Protein AF-A0A3D0MGJ2-F1 (afdb_monomer_lite)

Secondary structure (DSSP, 8-state):
---HHHHHHHHHHHHHHHHHHHHHHHHHTS-PPPPPPPHHHHHHHT-SEEEEEEE---EEEE-TTSPEEEEEEEEEEEEEEEEE-S-SSS--EEEEEEEEEEEEEE-SSSSHHHHHHHHHHTEEEEEEEEEEEEE--GGGEEEEEEE-TTS-EEEEEEESSPPEEEEEEEEEEEEEEPPTT-------

pLDDT: mean 79.33, std 12.38, range [39.19, 93.75]

Sequence (188 aa):
MTTKAQLETQLTEVQAQLAETQDQLAAAQAPSQPAELTKIEKRKQCASNTTVVLVRRCFPVTKKDGTPVEGGFKLPATQSMDVNYGDTDNPDYQKVTVQETWFEVWNNGTPLGDQLNTLIQSTEYAVLRLYWEFSSKPENVYVTDEVNDKGVSYKKTNFRYAPKKRIFAFDTLAQVDLESGNQEEIPF

Foldseek 3Di:
DQDPVNVVVVVVVVVVVVVVVVVVVVVVPDPDDDPPDDPVRVCQVVFPDKFKWKWQDKDFDADPVRHGDPLKIKTWTFTWDFDFPDDPVDTDTDTDRDDTDMEMEGPPVHSASVVVNVQNVFFNMFTKIFRWDFDDDPVQKDWDWDADPVRDTDIDIDGNDRTHIYTPDMDTPDTHGPDPPDPPPPDD

Structure (mmCIF, N/CA/C/O backbone):
data_AF-A0A3D0MGJ2-F1
#
_entry.id   AF-A0A3D0MGJ2-F1
#
loop_
_atom_site.group_PDB
_atom_site.id
_atom_site.type_symbol
_atom_site.label_atom_id
_atom_site.label_alt_id
_atom_site.label_comp_id
_atom_site.label_asym_id
_atom_site.label_entity_id
_atom_site.label_seq_id
_atom_site.pdbx_PDB_ins_code
_atom_site.Cartn_x
_atom_site.Cartn_y
_atom_site.Cartn_z
_atom_site.occupancy
_atom_site.B_iso_or_equiv
_atom_site.auth_seq_id
_atom_site.auth_comp_id
_atom_site.auth_asym_id
_atom_site.auth_atom_id
_atom_site.pdbx_PDB_model_num
ATOM 1 N N . MET A 1 1 ? -60.567 34.238 32.757 1.00 57.44 1 MET A N 1
ATOM 2 C CA . MET A 1 1 ? -60.733 34.718 31.370 1.00 57.44 1 MET A CA 1
ATOM 3 C C . MET A 1 1 ? -59.413 35.325 30.947 1.00 57.44 1 MET A C 1
ATOM 5 O O . MET A 1 1 ? -58.943 36.216 31.643 1.00 57.44 1 MET A O 1
ATOM 9 N N . THR A 1 2 ? -58.793 34.808 29.892 1.00 63.66 2 THR A N 1
ATOM 10 C CA . THR A 1 2 ? -57.571 35.388 29.318 1.00 63.66 2 THR A CA 1
ATOM 11 C C . THR A 1 2 ? -57.937 36.713 28.657 1.00 63.66 2 THR A C 1
ATOM 13 O O . THR A 1 2 ? -58.925 36.778 27.923 1.00 63.66 2 THR A O 1
ATOM 16 N N . THR A 1 3 ? -57.215 37.786 28.960 1.00 80.88 3 THR A N 1
ATOM 17 C CA . THR A 1 3 ? -57.528 39.107 28.403 1.00 80.88 3 THR A CA 1
ATOM 18 C C . THR A 1 3 ? -56.968 39.238 26.989 1.00 80.88 3 THR A C 1
ATOM 20 O O . THR A 1 3 ? -55.986 38.591 26.629 1.00 80.88 3 THR A O 1
ATOM 23 N N . LYS A 1 4 ? -57.577 40.100 26.169 1.00 80.56 4 LYS A N 1
ATOM 24 C CA . LYS A 1 4 ? -57.100 40.393 24.807 1.00 80.56 4 LYS A CA 1
ATOM 25 C C . LYS A 1 4 ? -55.614 40.793 24.786 1.00 80.56 4 LYS A C 1
ATOM 27 O O . LYS A 1 4 ? -54.874 40.311 23.942 1.00 80.56 4 LYS A O 1
ATOM 32 N N . ALA A 1 5 ? -55.175 41.577 25.772 1.00 78.25 5 ALA A N 1
ATOM 33 C CA . ALA A 1 5 ? -53.775 41.972 25.921 1.00 78.25 5 ALA A CA 1
ATOM 34 C C . ALA A 1 5 ? -52.840 40.773 26.178 1.00 78.25 5 ALA A C 1
ATOM 36 O O . ALA A 1 5 ? -51.759 40.710 25.610 1.00 78.25 5 ALA A O 1
ATOM 37 N N . GLN A 1 6 ? -53.268 39.787 26.978 1.00 79.50 6 GLN A N 1
ATOM 38 C CA . GLN A 1 6 ? -52.483 38.568 27.221 1.00 79.50 6 GLN A CA 1
ATOM 39 C C . GLN A 1 6 ? -52.335 37.711 25.955 1.00 79.50 6 GLN A C 1
ATOM 41 O O . GLN A 1 6 ? -51.280 37.123 25.739 1.00 79.50 6 GLN A O 1
ATOM 46 N N . LEU A 1 7 ? -53.365 37.668 25.104 1.00 77.81 7 LEU A N 1
ATOM 47 C CA . LEU A 1 7 ? -53.312 36.970 23.815 1.00 77.81 7 LEU A CA 1
ATOM 48 C C . LEU A 1 7 ? -52.388 37.677 22.812 1.00 77.81 7 LEU A C 1
ATOM 50 O O . LEU A 1 7 ? -51.650 37.011 22.095 1.00 77.81 7 LEU A O 1
ATOM 54 N N . GLU A 1 8 ? -52.389 39.012 22.780 1.00 85.12 8 GLU A N 1
ATOM 55 C CA . GLU A 1 8 ? -51.505 39.805 21.912 1.00 85.12 8 GLU A CA 1
ATOM 56 C C . GLU A 1 8 ? -50.025 39.660 22.310 1.00 85.12 8 GLU A C 1
ATOM 58 O O . GLU A 1 8 ? -49.158 39.522 21.442 1.00 85.12 8 GLU A O 1
ATOM 63 N N . THR A 1 9 ? -49.729 39.602 23.613 1.00 84.62 9 THR A N 1
ATOM 64 C CA . THR A 1 9 ? -48.374 39.316 24.108 1.00 84.62 9 THR A CA 1
ATOM 65 C C . THR A 1 9 ? -47.919 37.908 23.722 1.00 84.62 9 THR A C 1
ATOM 67 O O . THR A 1 9 ? -46.843 37.759 23.149 1.00 84.62 9 THR A O 1
ATOM 70 N N . GLN A 1 10 ? -48.758 36.888 23.935 1.00 82.81 10 GLN A N 1
ATOM 71 C CA . GLN A 1 10 ? -48.432 35.506 23.558 1.00 82.81 10 GLN A CA 1
ATOM 72 C C . GLN A 1 10 ? -48.223 35.345 22.047 1.00 82.81 10 GLN A C 1
ATOM 74 O O . GLN A 1 10 ? -47.319 34.630 21.623 1.00 82.81 10 GLN A O 1
ATOM 79 N N . LEU A 1 11 ? -49.018 36.033 21.221 1.00 83.94 11 LEU A N 1
ATOM 80 C CA . LEU A 1 11 ? -48.855 36.002 19.766 1.00 83.94 11 LEU A CA 1
ATOM 81 C C . LEU A 1 11 ? -47.498 36.580 19.339 1.00 83.94 11 LEU A C 1
ATOM 83 O O . LEU A 1 11 ? -46.841 36.030 18.458 1.00 83.94 11 LEU A O 1
ATOM 87 N N . THR A 1 12 ? -47.074 37.665 19.988 1.00 86.56 12 THR A N 1
ATOM 88 C CA . THR A 1 12 ? -45.793 38.326 19.707 1.00 86.56 12 THR A CA 1
ATOM 89 C C . THR A 1 12 ? -44.612 37.435 20.106 1.00 86.56 12 THR A C 1
ATOM 91 O O . THR A 1 12 ? -43.652 37.307 19.348 1.00 86.56 12 THR A O 1
ATOM 94 N N . GLU A 1 13 ? -44.697 36.758 21.255 1.00 85.06 13 GLU A N 1
ATOM 95 C CA . GLU A 1 13 ? -43.670 35.812 21.714 1.00 85.06 13 GLU A CA 1
ATOM 96 C C . GLU A 1 13 ? -43.548 34.593 20.789 1.00 85.06 13 GLU A C 1
ATOM 98 O O . GLU A 1 13 ? -42.439 34.191 20.436 1.00 85.06 13 GLU A O 1
ATOM 103 N N . VAL A 1 14 ? -44.675 34.043 20.326 1.00 84.94 14 VAL A N 1
ATOM 104 C CA . VAL A 1 14 ? -44.683 32.913 19.381 1.00 84.94 14 VAL A CA 1
ATOM 105 C C . VAL A 1 14 ? -44.104 33.317 18.023 1.00 84.94 14 VAL A C 1
ATOM 107 O O . VAL A 1 14 ? -43.368 32.542 17.415 1.00 84.94 14 VAL A O 1
ATOM 110 N N . GLN A 1 15 ? -44.385 34.532 17.546 1.00 86.00 15 GLN A N 1
ATOM 111 C CA . GLN A 1 15 ? -43.802 35.042 16.301 1.00 86.00 15 GLN A CA 1
ATOM 112 C C . GLN A 1 15 ? -42.286 35.244 16.410 1.00 86.00 15 GLN A C 1
ATOM 114 O O . GLN A 1 15 ? -41.566 34.902 15.472 1.00 86.00 15 GLN A O 1
ATOM 119 N N . ALA A 1 16 ? -41.798 35.734 17.553 1.00 83.69 16 ALA A N 1
ATOM 120 C CA . ALA A 1 16 ? -40.365 35.870 17.805 1.00 83.69 16 ALA A CA 1
ATOM 121 C C . ALA A 1 16 ? -39.659 34.502 17.833 1.00 83.69 16 ALA A C 1
ATOM 123 O O . ALA A 1 16 ? -38.637 34.328 17.174 1.00 83.69 16 ALA A O 1
ATOM 124 N N . GLN A 1 17 ? -40.247 33.508 18.508 1.00 81.44 17 GLN A N 1
ATOM 125 C CA . GLN A 1 17 ? -39.713 32.140 18.542 1.00 81.44 17 GLN A CA 1
ATOM 126 C C . GLN A 1 17 ? -39.720 31.474 17.160 1.00 81.44 17 GLN A C 1
ATOM 128 O O . GLN A 1 17 ? -38.790 30.741 16.817 1.00 81.44 17 GLN A O 1
ATOM 133 N N . LEU A 1 18 ? -40.745 31.734 16.342 1.00 81.19 18 LEU A N 1
ATOM 134 C CA . LEU A 1 18 ? -40.823 31.192 14.987 1.00 81.19 18 LEU A CA 1
ATOM 135 C C . LEU A 1 18 ? -39.743 31.789 14.074 1.00 81.19 18 LEU A C 1
ATOM 137 O O . LEU A 1 18 ? -39.126 31.045 13.314 1.00 81.19 18 LEU A O 1
ATOM 141 N N . ALA A 1 19 ? -39.495 33.098 14.177 1.00 80.00 19 ALA A N 1
ATOM 142 C CA . ALA A 1 19 ? -38.433 33.772 13.433 1.00 80.00 19 ALA A CA 1
ATOM 143 C C . ALA A 1 19 ? -37.046 33.241 13.834 1.00 80.00 19 ALA A C 1
ATOM 145 O O . ALA A 1 19 ? -36.256 32.871 12.970 1.00 80.00 19 ALA A O 1
ATOM 146 N N . GLU A 1 20 ? -36.793 33.088 15.136 1.00 77.12 20 GLU A N 1
ATOM 147 C CA . GLU A 1 20 ? -35.533 32.534 15.644 1.00 77.12 20 GLU A CA 1
ATOM 148 C C . GLU A 1 20 ? -35.316 31.080 15.183 1.00 77.12 20 GLU A C 1
ATOM 150 O O . GLU A 1 20 ? -34.219 30.705 14.766 1.00 77.12 20 GLU A O 1
ATOM 155 N N . THR A 1 21 ? -36.377 30.267 15.170 1.00 77.38 21 THR A N 1
ATOM 156 C CA . THR A 1 21 ? -36.319 28.879 14.679 1.00 77.38 21 THR A CA 1
ATOM 157 C C . THR A 1 21 ? -36.056 28.822 13.169 1.00 77.38 21 THR A C 1
ATOM 159 O O . THR A 1 21 ? -35.320 27.950 12.705 1.00 77.38 21 THR A O 1
ATOM 162 N N . GLN A 1 22 ? -36.633 29.741 12.388 1.00 75.56 22 GLN A N 1
ATOM 163 C CA . GLN A 1 22 ? -36.406 29.827 10.941 1.00 75.56 22 GLN A CA 1
ATOM 164 C C . GLN A 1 22 ? -34.973 30.251 10.606 1.00 75.56 22 GLN A C 1
ATOM 166 O O . GLN A 1 22 ? -34.366 29.643 9.723 1.00 75.56 22 GLN A O 1
ATOM 171 N N . ASP A 1 23 ? -34.405 31.210 11.340 1.00 69.88 23 ASP A N 1
ATOM 172 C CA . ASP A 1 23 ? -33.009 31.628 11.170 1.00 69.88 23 ASP A CA 1
ATOM 173 C C . ASP A 1 23 ? -32.030 30.501 11.542 1.00 69.88 23 ASP A C 1
ATOM 175 O O . ASP A 1 23 ? -31.044 30.268 10.835 1.00 69.88 23 ASP A O 1
ATOM 179 N N . GLN A 1 24 ? -32.330 29.728 12.591 1.00 70.94 24 GLN A N 1
ATOM 180 C CA . GLN A 1 24 ? -31.544 28.545 12.963 1.00 70.94 24 GLN A CA 1
ATOM 181 C C . GLN A 1 24 ? -31.636 27.426 11.912 1.00 70.94 24 GLN A C 1
ATOM 183 O O . GLN A 1 24 ? -30.620 26.802 11.594 1.00 70.94 24 GLN A O 1
ATOM 188 N N . LEU A 1 25 ? -32.816 27.191 11.322 1.00 66.19 25 LEU A N 1
ATOM 189 C CA . LEU A 1 25 ? -32.981 26.220 10.232 1.00 66.19 25 LEU A CA 1
ATOM 190 C C . LEU A 1 25 ? -32.239 26.656 8.963 1.00 66.19 25 LEU A C 1
ATOM 192 O O . LEU A 1 25 ? -31.602 25.827 8.315 1.00 66.19 25 LEU A O 1
ATOM 196 N N . ALA A 1 26 ? -32.292 27.945 8.620 1.00 65.19 26 ALA A N 1
ATOM 197 C CA . ALA A 1 26 ? -31.594 28.501 7.465 1.00 65.19 26 ALA A CA 1
ATOM 198 C C . ALA A 1 26 ? -30.066 28.432 7.636 1.00 65.19 26 ALA A C 1
ATOM 200 O O . ALA A 1 26 ? -29.358 28.088 6.689 1.00 65.19 26 ALA A O 1
ATOM 201 N N . ALA A 1 27 ? -29.554 28.673 8.848 1.00 61.09 27 ALA A N 1
ATOM 202 C CA . ALA A 1 27 ? -28.136 28.509 9.171 1.00 61.09 27 ALA A CA 1
ATOM 203 C C . ALA A 1 27 ? -27.687 27.035 9.141 1.00 61.09 27 ALA A C 1
ATOM 205 O O . ALA A 1 27 ? -26.581 26.742 8.688 1.00 61.09 27 ALA A O 1
ATOM 206 N N . ALA A 1 28 ? -28.548 26.102 9.562 1.00 59.75 28 ALA A N 1
ATOM 207 C CA . ALA A 1 28 ? -28.286 24.662 9.492 1.00 59.75 28 ALA A CA 1
ATOM 208 C C . ALA A 1 28 ? -28.383 24.087 8.063 1.00 59.75 28 ALA A C 1
ATOM 210 O O . ALA A 1 28 ? -27.807 23.037 7.784 1.00 59.75 28 ALA A O 1
ATOM 211 N N . GLN A 1 29 ? -29.102 24.765 7.162 1.00 57.38 29 GLN A N 1
ATOM 212 C CA . GLN A 1 29 ? -29.263 24.399 5.748 1.00 57.38 29 GLN A CA 1
ATOM 213 C C . GLN A 1 29 ? -28.325 25.159 4.804 1.00 57.38 29 GLN A C 1
ATOM 215 O O . GLN A 1 29 ? -28.362 24.926 3.592 1.00 57.38 29 GLN A O 1
ATOM 220 N N . ALA A 1 30 ? -27.475 26.050 5.326 1.00 55.44 30 ALA A N 1
ATOM 221 C CA . ALA A 1 30 ? -26.418 26.651 4.531 1.00 55.44 30 ALA A CA 1
ATOM 222 C C 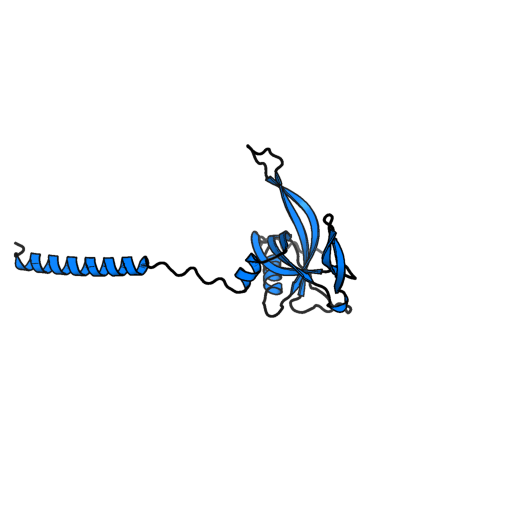. ALA A 1 30 ? -25.593 25.517 3.895 1.00 55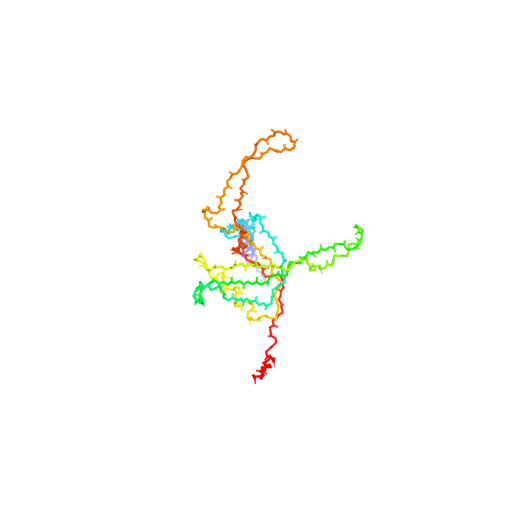.44 30 ALA A C 1
ATOM 224 O O . ALA A 1 30 ? -25.194 24.594 4.611 1.00 55.44 30 ALA A O 1
ATOM 225 N N . PRO A 1 31 ? -25.358 25.533 2.569 1.00 49.72 31 PRO A N 1
ATOM 226 C CA . PRO A 1 31 ? -24.594 24.485 1.916 1.00 49.72 31 PRO A CA 1
ATOM 227 C C . PRO A 1 31 ? -23.214 24.450 2.561 1.00 49.72 31 PRO A C 1
ATOM 229 O O . PRO A 1 31 ? -22.402 25.358 2.370 1.00 49.72 31 PRO A O 1
ATOM 232 N N . SER A 1 32 ? -22.963 23.414 3.361 1.00 60.25 32 SER A N 1
ATOM 233 C CA . SER A 1 32 ? -21.634 23.128 3.875 1.00 60.25 32 SER A CA 1
ATOM 234 C C . SER A 1 32 ? -20.713 23.084 2.665 1.00 60.25 32 SER A C 1
ATOM 236 O O . SER A 1 32 ? -20.961 22.294 1.747 1.00 60.25 32 SER A O 1
ATOM 238 N N . GLN A 1 33 ? -19.697 23.952 2.622 1.00 56.84 33 GLN A N 1
ATOM 239 C CA . GLN A 1 33 ? -18.668 23.848 1.593 1.00 56.84 33 GLN A CA 1
ATOM 240 C C . GLN A 1 33 ? -18.210 22.385 1.541 1.00 56.84 33 GLN A C 1
ATOM 242 O O . GLN A 1 33 ? -17.980 21.803 2.608 1.00 56.84 33 GLN A O 1
ATOM 247 N N . PRO A 1 34 ? -18.122 21.764 0.349 1.00 60.12 34 PRO A N 1
ATOM 248 C CA . PRO A 1 34 ? -17.622 20.403 0.256 1.00 60.12 34 PRO A CA 1
ATOM 249 C C . PRO A 1 34 ? -16.260 20.369 0.944 1.00 60.12 34 PRO A C 1
ATOM 251 O O . PRO A 1 34 ? -15.391 21.184 0.625 1.00 60.12 34 PRO A O 1
ATOM 254 N N . ALA A 1 35 ? -16.122 19.489 1.940 1.00 72.31 35 ALA A N 1
ATOM 255 C CA . ALA A 1 35 ? -14.913 19.392 2.743 1.00 72.31 35 ALA A CA 1
ATOM 256 C C . ALA A 1 35 ? -13.698 19.299 1.814 1.00 72.31 35 ALA A C 1
ATOM 258 O O . ALA A 1 35 ? -13.667 18.470 0.898 1.00 72.31 35 ALA A O 1
ATOM 259 N N . GLU A 1 36 ? -12.719 20.185 2.005 1.00 79.31 36 GLU A N 1
ATOM 260 C CA . GLU A 1 36 ? -11.542 20.176 1.151 1.00 79.31 36 GLU A CA 1
ATOM 261 C C . GLU A 1 36 ? -10.770 18.872 1.382 1.00 79.31 36 GLU A C 1
ATOM 263 O O . GLU A 1 36 ? -10.332 18.582 2.494 1.00 79.31 36 GLU A O 1
ATOM 268 N N . LEU A 1 37 ? -10.599 18.086 0.317 1.00 79.38 37 LEU A N 1
ATOM 269 C CA . LEU A 1 37 ? -9.867 16.826 0.384 1.00 79.38 37 LEU A CA 1
ATOM 270 C C . LEU A 1 37 ? -8.426 17.065 0.857 1.00 79.38 37 LEU A C 1
ATOM 272 O O . LEU A 1 37 ? -7.695 17.912 0.321 1.00 79.38 37 LEU A O 1
ATOM 276 N N . THR A 1 38 ? -7.988 16.256 1.813 1.00 85.56 38 THR A N 1
ATOM 277 C CA . THR A 1 38 ? -6.609 16.215 2.295 1.00 85.56 38 THR A CA 1
ATOM 278 C C . THR A 1 38 ? -5.639 15.840 1.168 1.00 85.56 38 THR A C 1
ATOM 280 O O . THR A 1 38 ? -5.999 15.237 0.152 1.00 85.56 38 THR A O 1
ATOM 283 N N . LYS A 1 39 ? -4.347 16.152 1.351 1.00 86.44 39 LYS A N 1
ATOM 284 C CA . LYS A 1 39 ? -3.295 15.791 0.379 1.00 86.44 39 LYS A CA 1
ATOM 285 C C . LYS A 1 39 ? -3.273 14.289 0.074 1.00 86.44 39 LYS A C 1
ATOM 287 O O . LYS A 1 39 ? -3.019 13.908 -1.067 1.00 86.44 39 LYS A O 1
ATOM 292 N N . ILE A 1 40 ? -3.528 13.446 1.078 1.00 86.69 40 ILE A N 1
ATOM 293 C CA . ILE A 1 40 ? -3.521 11.993 0.898 1.00 86.69 40 ILE A CA 1
ATOM 294 C C . ILE A 1 40 ? -4.764 11.507 0.150 1.00 86.69 40 ILE A C 1
ATOM 296 O O . ILE A 1 40 ? -4.631 10.647 -0.713 1.00 86.69 40 ILE A O 1
ATOM 300 N N . GLU A 1 41 ? -5.940 12.093 0.388 1.00 87.88 41 GLU A N 1
ATOM 301 C CA . GLU A 1 41 ? -7.167 11.764 -0.354 1.00 87.88 41 GLU A CA 1
ATOM 302 C C . GLU A 1 41 ? -7.053 12.160 -1.825 1.00 87.88 41 GLU A C 1
ATOM 304 O O . GLU A 1 41 ? -7.331 11.343 -2.703 1.00 87.88 41 GLU A O 1
ATOM 309 N N . LYS A 1 42 ? -6.528 13.361 -2.104 1.00 88.12 42 LYS A N 1
ATOM 310 C CA . LYS A 1 42 ? -6.207 13.792 -3.473 1.00 88.12 42 LYS A CA 1
ATOM 311 C C . LYS A 1 42 ? -5.222 12.814 -4.137 1.00 88.12 42 LYS A C 1
ATOM 313 O O . LYS A 1 42 ? -5.423 12.414 -5.280 1.00 88.12 42 LYS A O 1
ATOM 318 N N . ARG A 1 43 ? -4.185 12.357 -3.418 1.00 88.88 43 ARG A N 1
ATOM 319 C CA . ARG A 1 43 ? -3.223 11.366 -3.944 1.00 88.88 43 ARG A CA 1
ATOM 320 C C . ARG A 1 43 ? -3.859 9.993 -4.188 1.00 88.88 43 ARG A C 1
ATOM 322 O O . ARG A 1 43 ? -3.521 9.367 -5.187 1.00 88.88 43 ARG A O 1
ATOM 329 N N . LYS A 1 44 ? -4.759 9.527 -3.314 1.00 89.56 44 LYS A N 1
ATOM 330 C CA . LYS A 1 44 ? -5.516 8.275 -3.499 1.00 89.56 44 LYS A CA 1
ATOM 331 C C . LYS A 1 44 ? -6.395 8.343 -4.751 1.00 89.56 44 LYS A C 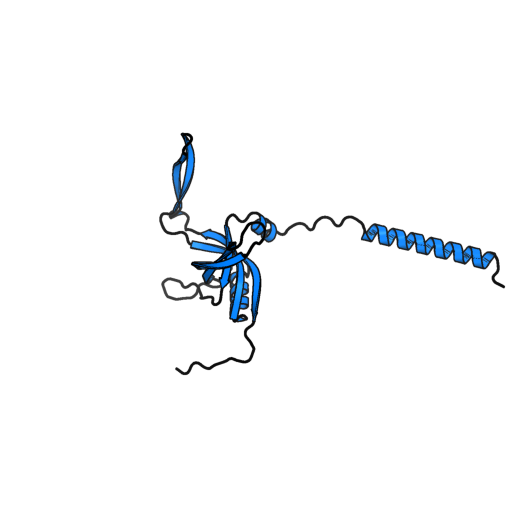1
ATOM 333 O O . LYS A 1 44 ? -6.373 7.410 -5.545 1.00 89.56 44 LYS A O 1
ATOM 338 N N . GLN A 1 45 ? -7.099 9.457 -4.966 1.00 86.62 45 GLN A N 1
ATOM 339 C CA . GLN A 1 45 ? -7.927 9.665 -6.162 1.00 86.62 45 GLN A CA 1
ATOM 340 C C . GLN A 1 45 ? -7.106 9.674 -7.460 1.00 86.62 45 GLN A C 1
ATOM 342 O O . GLN A 1 45 ? -7.563 9.166 -8.478 1.00 86.62 45 GLN A O 1
ATOM 347 N N . CYS A 1 46 ? -5.879 10.198 -7.418 1.00 83.06 46 CYS A N 1
ATOM 348 C CA . CYS A 1 46 ? -4.971 10.249 -8.569 1.00 83.06 46 CYS A CA 1
ATOM 349 C C . CYS A 1 46 ? -4.003 9.052 -8.657 1.00 83.06 46 CYS A C 1
ATOM 351 O O . CYS A 1 46 ? -3.024 9.107 -9.404 1.00 83.06 46 CYS A O 1
ATOM 353 N N . ALA A 1 47 ? -4.211 7.992 -7.872 1.00 81.50 47 ALA A N 1
ATOM 354 C CA . ALA A 1 47 ? -3.289 6.866 -7.805 1.00 81.50 47 ALA A CA 1
ATOM 355 C C . ALA A 1 47 ? -3.288 6.058 -9.111 1.00 81.50 47 ALA A C 1
ATOM 357 O O . ALA A 1 47 ? -4.284 5.433 -9.465 1.00 81.50 47 ALA A O 1
ATOM 358 N N . SER A 1 48 ? -2.144 6.001 -9.799 1.00 76.25 48 SER A N 1
ATOM 359 C CA . SER A 1 48 ? -2.014 5.222 -11.040 1.00 76.25 48 SER A CA 1
ATOM 360 C C . SER A 1 48 ? -2.093 3.709 -10.833 1.00 76.25 48 SER A C 1
ATOM 362 O O . SER A 1 48 ? -2.474 3.003 -11.759 1.00 76.25 48 SER A O 1
ATOM 364 N N . ASN A 1 49 ? -1.737 3.197 -9.646 1.00 83.38 49 ASN A N 1
ATOM 365 C CA . ASN A 1 49 ? -1.871 1.774 -9.333 1.00 83.38 49 ASN A CA 1
ATOM 366 C C . ASN A 1 49 ? -2.654 1.577 -8.039 1.00 83.38 49 ASN A C 1
ATOM 368 O O . ASN A 1 49 ? -2.277 2.083 -6.977 1.00 83.38 49 ASN A O 1
ATOM 372 N N . THR A 1 50 ? -3.709 0.775 -8.147 1.00 87.50 50 THR A N 1
ATOM 373 C CA . THR A 1 50 ? -4.547 0.348 -7.030 1.00 87.50 50 THR A CA 1
ATOM 374 C C . THR A 1 50 ? -4.770 -1.156 -7.128 1.00 87.50 50 THR A C 1
ATOM 376 O O . THR A 1 50 ? -4.884 -1.712 -8.220 1.00 87.50 50 THR A O 1
ATOM 379 N N . THR A 1 51 ? -4.781 -1.855 -5.999 1.00 86.19 51 THR A N 1
ATOM 380 C CA . THR A 1 51 ? -4.985 -3.309 -5.958 1.00 86.19 51 THR A CA 1
ATOM 381 C C . THR A 1 51 ? -5.684 -3.699 -4.664 1.00 86.19 51 THR A C 1
ATOM 383 O O . THR A 1 51 ? -5.356 -3.160 -3.612 1.00 86.19 51 THR A O 1
ATOM 386 N N . VAL A 1 52 ? -6.610 -4.656 -4.732 1.00 86.88 52 VAL A N 1
ATOM 387 C CA . VAL A 1 52 ? -7.176 -5.309 -3.546 1.00 86.88 52 VAL A CA 1
ATOM 388 C C . VAL A 1 52 ? -6.402 -6.592 -3.257 1.00 86.88 52 VAL A C 1
ATOM 390 O O . VAL A 1 52 ? -6.137 -7.384 -4.164 1.00 86.88 52 VAL A O 1
ATOM 393 N N . VAL A 1 53 ? -6.013 -6.776 -1.999 1.00 87.06 53 VAL A N 1
ATOM 394 C CA . VAL A 1 53 ? -5.219 -7.923 -1.558 1.00 87.06 53 VAL A CA 1
ATOM 395 C C . VAL A 1 53 ? -5.750 -8.507 -0.258 1.00 87.06 53 VAL A C 1
ATOM 397 O O . VAL A 1 53 ? -6.309 -7.788 0.570 1.00 87.06 53 VAL A O 1
ATOM 400 N N . LEU A 1 54 ? -5.506 -9.800 -0.062 1.00 86.75 54 LEU A N 1
ATOM 401 C CA . LEU A 1 54 ? -5.559 -10.437 1.251 1.00 86.75 54 LEU A CA 1
ATOM 402 C C . LEU A 1 54 ? -4.149 -10.437 1.854 1.00 86.75 54 LEU A C 1
ATOM 404 O O . LEU A 1 54 ? -3.200 -10.872 1.195 1.00 86.75 54 LEU A O 1
ATOM 408 N N . VAL A 1 55 ? -4.015 -9.979 3.098 1.00 88.56 55 VAL A N 1
ATOM 409 C CA . VAL A 1 55 ? -2.745 -9.975 3.834 1.00 88.56 55 VAL A CA 1
ATOM 410 C C . VAL A 1 55 ? -2.924 -10.652 5.184 1.00 88.56 55 VAL A C 1
ATOM 412 O O . VAL A 1 55 ? -3.913 -10.422 5.872 1.00 88.56 55 VAL A O 1
ATOM 415 N N . ARG A 1 56 ? -1.955 -11.491 5.552 1.00 86.00 56 ARG A N 1
ATOM 416 C CA . ARG A 1 56 ? -1.947 -12.235 6.824 1.00 86.00 56 ARG A CA 1
ATOM 417 C C . ARG A 1 56 ? -0.750 -11.917 7.708 1.00 86.00 56 ARG A C 1
ATOM 419 O O . ARG A 1 56 ? -0.789 -12.147 8.906 1.00 86.00 56 ARG A O 1
ATOM 426 N N . ARG A 1 57 ? 0.363 -11.483 7.110 1.00 86.56 57 ARG A N 1
ATOM 427 C CA . ARG A 1 57 ? 1.633 -11.272 7.814 1.00 86.56 57 ARG A CA 1
ATOM 428 C C . ARG A 1 57 ? 2.436 -10.146 7.177 1.00 86.56 57 ARG A C 1
ATOM 430 O O . ARG A 1 57 ? 2.401 -9.961 5.962 1.00 86.56 57 ARG A O 1
ATOM 437 N N . CYS A 1 58 ? 3.205 -9.460 8.014 1.00 87.81 58 CYS A N 1
ATOM 438 C CA . CYS A 1 58 ? 4.196 -8.458 7.638 1.00 87.81 58 CYS A CA 1
ATOM 439 C C . CYS A 1 58 ? 5.565 -8.871 8.183 1.00 87.81 58 CYS A C 1
ATOM 441 O O . CYS A 1 58 ? 5.669 -9.474 9.249 1.00 87.81 58 CYS A O 1
ATOM 443 N N . PHE A 1 59 ? 6.620 -8.526 7.454 1.00 89.81 59 PHE A N 1
ATOM 444 C CA . PHE A 1 59 ? 8.006 -8.805 7.812 1.00 89.81 59 PHE A CA 1
ATOM 445 C C . PHE A 1 59 ? 8.811 -7.507 7.804 1.00 89.81 59 PHE A C 1
ATOM 447 O O . PHE A 1 59 ? 8.587 -6.669 6.930 1.00 89.81 59 PHE A O 1
ATOM 454 N N . PRO A 1 60 ? 9.788 -7.329 8.704 1.00 89.25 60 PRO A N 1
ATOM 455 C CA . PRO A 1 60 ? 10.679 -6.183 8.628 1.00 89.25 60 PRO A CA 1
ATOM 456 C C . PRO A 1 60 ? 11.510 -6.233 7.339 1.00 89.25 60 PRO A C 1
ATOM 458 O O . PRO A 1 60 ? 11.958 -7.295 6.885 1.00 89.25 60 PRO A O 1
ATOM 461 N N . VAL A 1 61 ? 11.734 -5.070 6.736 1.00 86.94 61 VAL A N 1
ATOM 462 C CA . VAL A 1 61 ? 12.750 -4.905 5.694 1.00 86.94 61 VAL A CA 1
ATOM 463 C C . VAL A 1 61 ? 14.107 -4.852 6.380 1.00 86.94 61 VAL A C 1
ATOM 465 O O . VAL A 1 61 ? 14.287 -4.106 7.336 1.00 86.94 61 VAL A O 1
ATOM 468 N N . THR A 1 62 ? 15.073 -5.623 5.889 1.00 87.38 62 THR A N 1
ATOM 469 C CA . THR A 1 62 ? 16.427 -5.667 6.446 1.00 87.38 62 THR A CA 1
ATOM 470 C C . THR A 1 62 ? 17.453 -5.088 5.476 1.00 87.38 62 THR A C 1
ATOM 472 O O . THR A 1 62 ? 17.309 -5.160 4.250 1.00 87.38 62 THR A O 1
ATOM 475 N N . LYS A 1 63 ? 18.510 -4.490 6.028 1.00 84.62 63 LYS A N 1
ATOM 476 C CA . LYS A 1 63 ? 19.729 -4.144 5.292 1.00 84.62 63 LYS A CA 1
ATOM 477 C C . LYS A 1 63 ? 20.504 -5.421 4.945 1.00 84.62 63 LYS A C 1
ATOM 479 O O . LYS A 1 63 ? 20.188 -6.515 5.407 1.00 84.62 63 LYS A O 1
ATOM 484 N N . LYS A 1 64 ? 21.561 -5.281 4.135 1.00 84.81 64 LYS A N 1
ATOM 485 C CA . LYS A 1 64 ? 22.427 -6.408 3.735 1.00 84.81 64 LYS A CA 1
ATOM 486 C C . LYS A 1 64 ? 23.074 -7.139 4.918 1.00 84.81 64 LYS A C 1
ATOM 488 O O . LYS A 1 64 ? 23.377 -8.315 4.789 1.00 84.81 64 LYS A O 1
ATOM 493 N N . ASP A 1 65 ? 23.290 -6.444 6.029 1.00 88.06 65 ASP A N 1
ATOM 494 C CA . ASP A 1 65 ? 23.854 -6.985 7.271 1.00 88.06 65 ASP A CA 1
ATOM 495 C C . ASP A 1 65 ? 22.805 -7.666 8.175 1.00 88.06 65 ASP A C 1
ATOM 497 O O . ASP A 1 65 ? 23.145 -8.153 9.248 1.00 88.06 65 ASP A O 1
ATOM 501 N N . GLY A 1 66 ? 21.535 -7.703 7.757 1.00 84.38 66 GLY A N 1
ATOM 502 C CA . GLY A 1 66 ? 20.432 -8.290 8.517 1.00 84.38 66 GLY A CA 1
ATOM 503 C C . GLY A 1 66 ? 19.752 -7.336 9.500 1.00 84.38 66 GLY A C 1
ATOM 504 O O . GLY A 1 66 ? 18.704 -7.689 10.038 1.00 84.38 66 GLY A O 1
ATOM 505 N N . THR A 1 67 ? 20.268 -6.121 9.707 1.00 91.06 67 THR A N 1
ATOM 506 C CA . THR A 1 67 ? 19.634 -5.150 10.613 1.00 91.06 67 THR A CA 1
ATOM 507 C C . THR A 1 67 ? 18.311 -4.629 10.036 1.00 91.06 67 THR A C 1
ATOM 509 O O . THR A 1 67 ? 18.233 -4.368 8.829 1.00 91.06 67 THR A O 1
ATOM 512 N N . PRO A 1 68 ? 17.249 -4.475 10.852 1.00 86.38 68 PRO A N 1
ATOM 513 C CA . PRO A 1 68 ? 15.972 -3.961 10.377 1.00 86.38 68 PRO A CA 1
ATOM 514 C C . PRO A 1 68 ? 16.079 -2.484 9.984 1.00 86.38 68 PRO A C 1
ATOM 516 O O . PRO A 1 68 ? 16.834 -1.703 10.568 1.00 86.38 68 PRO A O 1
ATOM 519 N N . VAL A 1 69 ? 15.307 -2.102 8.974 1.00 85.06 69 VAL A N 1
ATOM 520 C CA . VAL A 1 69 ? 15.099 -0.712 8.589 1.00 85.06 69 VAL A CA 1
ATOM 521 C C . VAL A 1 69 ? 13.912 -0.180 9.379 1.00 85.06 69 VAL A C 1
ATOM 523 O O . VAL A 1 69 ? 12.816 -0.731 9.303 1.00 85.06 69 VAL A O 1
ATOM 526 N N . GLU A 1 70 ? 14.139 0.885 10.141 1.00 85.06 70 GLU A N 1
ATOM 527 C CA . GLU A 1 70 ? 13.107 1.511 10.965 1.00 85.06 70 GLU A CA 1
ATOM 528 C C . GLU A 1 70 ? 11.891 1.918 10.121 1.00 85.06 70 GLU A C 1
ATOM 530 O O . GLU A 1 70 ? 12.029 2.552 9.071 1.00 85.06 70 GLU A O 1
ATOM 535 N N . GLY A 1 71 ? 10.699 1.495 10.554 1.00 83.81 71 GLY A N 1
ATOM 536 C CA . GLY A 1 71 ? 9.439 1.769 9.861 1.00 83.81 71 GLY A CA 1
ATOM 537 C C . GLY A 1 71 ? 9.302 1.140 8.469 1.00 83.81 71 GLY A C 1
ATOM 538 O O . GLY A 1 71 ? 8.398 1.513 7.717 1.00 83.81 71 GLY A O 1
ATOM 539 N N . GLY A 1 72 ? 10.216 0.243 8.087 1.00 88.62 72 GLY A N 1
ATOM 540 C CA . GLY A 1 72 ? 10.222 -0.449 6.804 1.00 88.62 72 GLY A CA 1
ATOM 541 C C . GLY A 1 72 ? 9.688 -1.869 6.943 1.00 88.62 72 GLY A C 1
ATOM 542 O O . GLY A 1 72 ? 10.337 -2.723 7.549 1.00 88.62 72 GLY A O 1
ATOM 543 N N . PHE A 1 73 ? 8.550 -2.151 6.314 1.00 91.31 73 PHE A N 1
ATOM 544 C CA . PHE A 1 73 ? 7.945 -3.483 6.307 1.00 91.31 73 PHE A CA 1
ATOM 545 C C . PHE A 1 73 ? 7.695 -3.966 4.881 1.00 91.31 73 PHE A C 1
ATOM 547 O O . PHE A 1 73 ? 7.450 -3.188 3.960 1.00 91.31 73 PHE A O 1
ATOM 554 N N . LYS A 1 74 ? 7.760 -5.279 4.694 1.00 91.00 74 LYS A N 1
ATOM 555 C CA . LYS A 1 74 ? 7.381 -5.964 3.464 1.00 91.00 74 LYS A CA 1
ATOM 556 C C . LYS A 1 74 ? 6.352 -7.036 3.774 1.00 91.00 74 LYS A C 1
ATOM 558 O O . LYS A 1 74 ? 6.433 -7.703 4.802 1.00 91.00 74 LYS A O 1
ATOM 563 N N . LEU A 1 75 ? 5.416 -7.230 2.864 1.00 89.75 75 LEU A N 1
ATOM 564 C CA . LEU A 1 75 ? 4.356 -8.216 3.023 1.00 89.75 75 LEU A CA 1
ATOM 565 C C . LEU A 1 75 ? 4.147 -8.985 1.718 1.00 89.75 75 LEU A C 1
ATOM 567 O O . LEU A 1 75 ? 4.162 -8.366 0.644 1.00 89.75 75 LEU A O 1
ATOM 571 N N . PRO A 1 76 ? 3.969 -10.315 1.790 1.00 86.88 76 PRO A N 1
ATOM 572 C CA . PRO A 1 76 ? 3.380 -11.058 0.699 1.00 86.88 76 PRO A CA 1
ATOM 573 C C . PRO A 1 76 ? 1.894 -10.707 0.653 1.00 86.88 76 PRO A C 1
ATOM 575 O O . PRO A 1 76 ? 1.190 -10.746 1.664 1.00 86.88 76 PRO A O 1
ATOM 578 N N . ALA A 1 77 ? 1.429 -10.313 -0.521 1.00 83.31 77 ALA A N 1
ATOM 579 C CA . ALA A 1 77 ? 0.041 -9.992 -0.764 1.00 83.31 77 ALA A CA 1
ATOM 580 C C . ALA A 1 77 ? -0.487 -10.908 -1.857 1.00 83.31 77 ALA A C 1
ATOM 582 O O . ALA A 1 77 ? 0.083 -10.983 -2.952 1.00 83.31 77 ALA A O 1
ATOM 583 N N . THR A 1 78 ? -1.603 -11.560 -1.573 1.00 79.56 78 THR A N 1
ATOM 584 C CA . THR A 1 78 ? -2.322 -12.324 -2.582 1.00 79.56 78 THR A CA 1
ATOM 585 C C . THR A 1 78 ? -3.232 -11.364 -3.333 1.00 79.56 78 THR A C 1
ATOM 587 O O . THR A 1 78 ? -4.186 -10.836 -2.755 1.00 79.56 78 THR A O 1
ATOM 590 N N . GLN A 1 79 ? -2.922 -11.100 -4.606 1.00 71.00 79 GLN A N 1
ATOM 591 C CA . GLN A 1 79 ? -3.816 -10.348 -5.481 1.00 71.00 79 GLN A CA 1
ATOM 592 C C . GLN A 1 79 ? -5.071 -11.173 -5.723 1.00 71.00 79 GLN A C 1
ATOM 594 O O . GLN A 1 79 ? -5.009 -12.274 -6.277 1.00 71.00 79 GLN A O 1
ATOM 599 N N . SER A 1 80 ? -6.199 -10.611 -5.309 1.00 65.38 80 SER A N 1
ATOM 600 C CA . SER A 1 80 ? -7.512 -11.165 -5.576 1.00 65.38 80 SER A CA 1
ATOM 601 C C . SER A 1 80 ? -8.231 -10.284 -6.588 1.00 65.38 80 SER A C 1
ATOM 603 O O . SER A 1 80 ? -8.261 -9.065 -6.405 1.00 65.38 80 SER A O 1
ATOM 605 N N . MET A 1 81 ? -8.820 -10.880 -7.619 1.00 59.84 81 MET A N 1
ATOM 606 C CA . MET A 1 81 ? -9.759 -10.179 -8.496 1.00 59.84 81 MET A CA 1
ATOM 607 C C . MET A 1 81 ? -11.136 -10.820 -8.388 1.00 59.84 81 MET A C 1
ATOM 609 O O . MET A 1 81 ? -11.238 -12.038 -8.237 1.00 59.84 81 MET A O 1
ATOM 613 N N . ASP A 1 82 ? -12.175 -9.998 -8.465 1.00 61.22 82 ASP A N 1
ATOM 614 C CA . ASP A 1 82 ? -13.539 -10.489 -8.585 1.00 61.22 82 ASP A CA 1
ATOM 615 C C . ASP A 1 82 ? -13.794 -10.788 -10.067 1.00 61.22 82 ASP A C 1
ATOM 617 O O . ASP A 1 82 ? -13.775 -9.891 -10.914 1.00 61.22 82 ASP A O 1
ATOM 621 N N . VAL A 1 83 ? -13.967 -12.066 -10.387 1.00 60.84 83 VAL A N 1
ATOM 622 C CA . VAL A 1 83 ? -14.282 -12.550 -11.732 1.00 60.84 83 VAL A CA 1
ATOM 623 C C . VAL A 1 83 ? -15.764 -12.879 -11.755 1.00 60.84 83 VAL A C 1
ATOM 625 O O . VAL A 1 83 ? -16.223 -13.666 -10.933 1.00 60.84 83 VAL A O 1
ATOM 628 N N . ASN A 1 84 ? -16.517 -12.279 -12.679 1.00 68.62 84 ASN A N 1
ATOM 629 C CA . ASN A 1 84 ? -17.892 -12.706 -12.915 1.00 68.62 84 ASN A CA 1
ATOM 630 C C . ASN A 1 84 ? -17.873 -14.068 -13.621 1.00 68.62 84 ASN A C 1
ATOM 632 O O . ASN A 1 84 ? -17.449 -14.152 -14.774 1.00 68.62 84 ASN A O 1
ATOM 636 N N . TYR A 1 85 ? -18.307 -15.112 -12.925 1.00 73.12 85 TYR A N 1
ATOM 637 C CA . TYR A 1 85 ? -18.545 -16.445 -13.477 1.00 73.12 85 TYR A CA 1
ATOM 638 C C . TYR A 1 85 ? -19.987 -16.635 -13.962 1.00 73.12 85 TYR A C 1
ATOM 640 O O . TYR A 1 85 ? -20.281 -17.627 -14.629 1.00 73.12 85 TYR A O 1
ATOM 648 N N . GLY A 1 86 ? -20.868 -15.691 -13.636 1.00 69.88 86 GLY A N 1
ATOM 649 C CA . GLY A 1 86 ? -22.237 -15.618 -14.125 1.00 69.88 86 GLY A CA 1
ATOM 650 C C . GLY A 1 86 ? -22.344 -14.855 -15.444 1.00 69.88 86 GLY A C 1
ATOM 651 O O . GLY A 1 86 ? -21.349 -14.445 -16.048 1.00 69.88 86 GLY A O 1
ATOM 652 N N . ASP A 1 87 ? -23.575 -14.659 -15.903 1.00 76.12 87 ASP A N 1
ATOM 653 C CA . ASP A 1 87 ? -23.861 -13.874 -17.102 1.00 76.12 87 ASP A CA 1
ATOM 654 C C . ASP A 1 87 ? -24.109 -12.390 -16.758 1.00 76.12 87 ASP A C 1
ATOM 656 O O . ASP A 1 87 ? -23.883 -11.932 -15.634 1.00 76.12 87 ASP A O 1
ATOM 660 N N . THR A 1 88 ? -24.473 -11.592 -17.763 1.00 71.00 88 THR A N 1
ATOM 661 C CA . THR A 1 88 ? -24.741 -10.155 -17.573 1.00 71.00 88 THR A CA 1
ATOM 662 C C . THR A 1 88 ? -26.020 -9.901 -16.772 1.00 71.00 88 THR A C 1
ATOM 664 O O . THR A 1 88 ? -26.092 -8.901 -16.061 1.00 71.00 88 THR A O 1
ATOM 667 N N . ASP A 1 89 ? -26.997 -10.805 -16.851 1.00 87.00 89 ASP A N 1
ATOM 668 C CA . ASP A 1 89 ? -28.300 -10.664 -16.199 1.00 87.00 89 ASP A CA 1
ATOM 669 C C . ASP A 1 89 ? -28.283 -11.240 -14.769 1.00 87.00 89 ASP A C 1
ATOM 671 O O . ASP A 1 89 ? -29.041 -10.799 -13.905 1.00 87.00 89 ASP A O 1
ATOM 675 N N . ASN A 1 90 ? -27.373 -12.181 -14.501 1.00 79.25 90 ASN A N 1
ATOM 676 C CA . ASN A 1 90 ? -27.150 -12.860 -13.229 1.00 79.25 90 ASN A CA 1
ATOM 677 C C . ASN A 1 90 ? -25.643 -12.912 -12.922 1.00 79.25 90 ASN A C 1
ATOM 679 O O . ASN A 1 90 ? -25.014 -13.967 -13.065 1.00 79.25 90 ASN A O 1
ATOM 683 N N . PRO A 1 91 ? -25.034 -11.78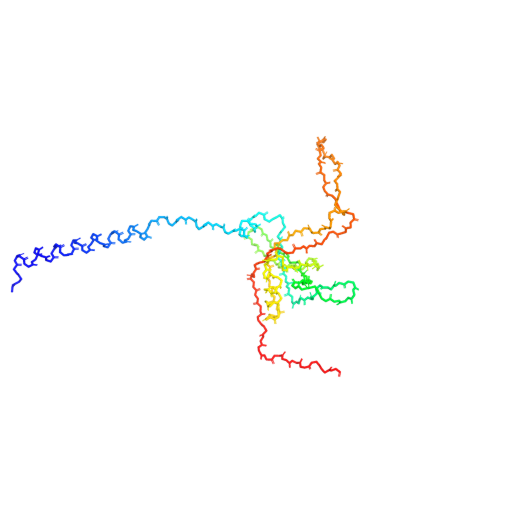4 -12.519 1.00 72.50 91 PRO A N 1
ATOM 684 C CA . PRO A 1 91 ? -23.622 -11.764 -12.183 1.00 72.50 91 PRO A CA 1
ATOM 685 C C . PRO A 1 91 ? -23.325 -12.620 -10.942 1.00 72.50 91 PRO A C 1
ATOM 687 O O . PRO A 1 91 ? -23.925 -12.430 -9.886 1.00 72.50 91 PRO A O 1
ATOM 690 N N . ASP A 1 92 ? -22.341 -13.510 -11.058 1.00 81.00 92 ASP A N 1
ATOM 691 C CA . ASP A 1 92 ? -21.751 -14.298 -9.972 1.00 81.00 92 ASP A CA 1
ATOM 692 C C . ASP A 1 92 ? -20.269 -13.935 -9.837 1.00 81.00 92 ASP A C 1
ATOM 694 O O . ASP A 1 92 ? -19.379 -14.574 -10.401 1.00 81.00 92 ASP A O 1
ATOM 698 N N . TYR A 1 93 ? -19.998 -12.834 -9.141 1.00 67.25 93 TYR A N 1
ATOM 699 C CA . TYR A 1 93 ? -18.635 -12.383 -8.895 1.00 67.25 93 TYR A CA 1
ATOM 700 C C . TYR A 1 93 ? -17.976 -13.244 -7.817 1.00 67.25 93 TYR A C 1
ATOM 702 O O . TYR A 1 93 ? -18.273 -13.106 -6.629 1.00 67.25 93 TYR A O 1
ATOM 710 N N . GLN A 1 94 ? -17.028 -14.087 -8.224 1.00 62.22 94 GLN A N 1
ATOM 711 C CA . GLN A 1 94 ? -16.211 -14.873 -7.307 1.00 62.22 94 GLN A CA 1
ATOM 712 C C . GLN A 1 94 ? -14.813 -14.284 -7.190 1.00 62.22 94 GLN A C 1
ATOM 714 O O . GLN A 1 94 ? -14.189 -13.865 -8.169 1.00 62.22 94 GLN A O 1
ATOM 719 N N . LYS A 1 95 ? -14.291 -14.301 -5.968 1.00 60.12 95 LYS A N 1
ATOM 720 C CA . LYS A 1 95 ? -12.951 -13.815 -5.675 1.00 60.12 95 LYS A CA 1
ATOM 721 C C . LYS A 1 95 ? -11.921 -14.891 -6.008 1.00 60.12 95 LYS A C 1
ATOM 723 O O . LYS A 1 95 ? -11.844 -15.911 -5.327 1.00 60.12 95 LYS A O 1
ATOM 728 N N . VAL A 1 96 ? -11.101 -14.644 -7.023 1.00 53.03 96 VAL A N 1
ATOM 729 C CA . VAL A 1 96 ? -10.058 -15.574 -7.473 1.00 53.03 96 VAL A CA 1
ATOM 730 C C . VAL A 1 96 ? -8.690 -15.068 -7.041 1.00 53.03 96 VAL A C 1
ATOM 732 O O . VAL A 1 96 ? -8.359 -13.896 -7.232 1.00 53.03 96 VAL A O 1
ATOM 735 N N . THR A 1 97 ? -7.878 -15.963 -6.482 1.00 65.75 97 THR A N 1
ATOM 736 C CA . THR A 1 97 ? -6.455 -15.720 -6.225 1.00 65.75 97 THR A CA 1
ATOM 737 C C . THR A 1 97 ? -5.685 -15.781 -7.538 1.00 65.75 97 THR A C 1
ATOM 739 O O . THR A 1 97 ? -5.621 -16.828 -8.175 1.00 65.75 97 THR A O 1
ATOM 742 N N . VAL A 1 98 ? -5.084 -14.664 -7.933 1.00 62.66 98 VAL A N 1
ATOM 743 C CA . VAL A 1 98 ? -4.419 -14.526 -9.237 1.00 62.66 98 VAL A CA 1
ATOM 744 C C . VAL A 1 98 ? -2.921 -14.753 -9.108 1.00 62.66 98 VAL A C 1
ATOM 746 O O . VAL A 1 98 ? -2.321 -15.484 -9.890 1.00 62.66 98 VAL A O 1
ATOM 749 N N . GLN A 1 99 ? -2.302 -14.100 -8.125 1.00 73.62 99 GLN A N 1
ATOM 750 C CA . GLN A 1 99 ? -0.855 -14.091 -7.968 1.00 73.62 99 GLN A CA 1
ATOM 751 C C . GLN A 1 99 ? -0.472 -13.643 -6.555 1.00 73.62 99 GLN A C 1
ATOM 753 O O . GLN A 1 99 ? -1.031 -12.679 -6.032 1.00 73.62 99 GLN A O 1
ATOM 758 N N . GLU A 1 100 ? 0.525 -14.293 -5.958 1.00 79.19 100 GLU A N 1
ATOM 759 C CA . GLU A 1 100 ? 1.208 -13.762 -4.777 1.00 79.19 100 GLU A CA 1
ATOM 760 C C . GLU A 1 100 ? 2.340 -12.820 -5.214 1.00 79.19 100 GLU A C 1
ATOM 762 O O . GLU A 1 100 ? 3.156 -13.146 -6.080 1.00 79.19 100 GLU A O 1
ATOM 767 N N . THR A 1 101 ? 2.386 -11.619 -4.642 1.00 83.31 101 THR A N 1
ATOM 768 C CA . THR A 1 101 ? 3.405 -10.606 -4.943 1.00 83.31 101 THR A CA 1
ATOM 769 C C . THR A 1 101 ? 3.835 -9.887 -3.673 1.00 83.31 101 THR A C 1
ATOM 771 O O . THR A 1 101 ? 3.063 -9.733 -2.733 1.00 83.31 101 THR A O 1
ATOM 774 N N . TRP A 1 102 ? 5.062 -9.371 -3.668 1.00 87.69 102 TRP A N 1
ATOM 775 C CA . TRP A 1 102 ? 5.591 -8.612 -2.539 1.00 87.69 102 TRP A CA 1
ATOM 776 C C . TRP A 1 102 ? 5.346 -7.115 -2.694 1.00 87.69 102 TRP A C 1
ATOM 778 O O . TRP A 1 102 ? 5.532 -6.555 -3.779 1.00 87.69 102 TRP A O 1
ATOM 788 N N . PHE A 1 103 ? 4.979 -6.479 -1.586 1.00 90.44 103 PHE A N 1
ATOM 789 C CA . PHE A 1 103 ? 4.902 -5.030 -1.449 1.00 90.44 103 PHE A CA 1
ATOM 790 C C . PHE A 1 103 ? 5.797 -4.555 -0.310 1.00 90.44 103 PHE A C 1
ATOM 792 O O . PHE A 1 103 ? 5.979 -5.261 0.680 1.00 90.44 103 PHE A O 1
ATOM 799 N N . GLU A 1 104 ? 6.327 -3.343 -0.448 1.00 90.75 104 GLU A N 1
ATOM 800 C CA . GLU A 1 104 ? 7.054 -2.642 0.609 1.00 90.75 104 GLU A CA 1
ATOM 801 C C . GLU A 1 104 ? 6.255 -1.422 1.082 1.00 90.75 104 GLU A C 1
ATOM 803 O O . GLU A 1 104 ? 5.725 -0.663 0.268 1.00 90.75 104 GLU A O 1
ATOM 808 N N . VAL A 1 105 ? 6.217 -1.198 2.391 1.00 90.88 105 VAL A N 1
ATOM 809 C CA . VAL A 1 105 ? 5.659 -0.008 3.039 1.00 90.88 105 VAL A CA 1
ATOM 810 C C . VAL A 1 105 ? 6.738 0.632 3.912 1.00 90.88 105 VAL A C 1
ATOM 812 O O . VAL A 1 105 ? 7.561 -0.064 4.506 1.00 90.88 105 VAL A O 1
ATOM 815 N N . TRP A 1 106 ? 6.770 1.963 3.946 1.00 85.19 106 TRP A N 1
ATOM 816 C CA . TRP A 1 106 ? 7.819 2.734 4.612 1.00 85.19 106 TRP A CA 1
ATOM 817 C C . TRP A 1 106 ? 7.229 3.907 5.390 1.00 85.19 106 TRP A C 1
ATOM 819 O O . TRP A 1 106 ? 6.321 4.582 4.895 1.00 85.19 106 TRP A O 1
ATOM 829 N N . ASN A 1 107 ? 7.828 4.226 6.536 1.00 81.62 107 ASN A N 1
ATOM 830 C CA . ASN A 1 107 ? 7.539 5.440 7.299 1.00 81.62 107 ASN A CA 1
ATOM 831 C C . ASN A 1 107 ? 8.249 6.682 6.725 1.00 81.62 107 ASN A C 1
ATOM 833 O O . ASN A 1 107 ? 9.108 7.287 7.364 1.00 81.62 107 ASN A O 1
ATOM 837 N N . ASN A 1 108 ? 7.902 7.097 5.503 1.00 68.81 108 ASN A N 1
ATOM 838 C CA . ASN A 1 108 ? 8.495 8.274 4.840 1.00 68.81 108 ASN A CA 1
ATOM 839 C C . ASN A 1 108 ? 7.959 9.606 5.416 1.00 68.81 108 ASN A C 1
ATOM 841 O O . ASN A 1 108 ? 7.319 10.381 4.705 1.00 68.81 108 ASN A O 1
ATOM 845 N N . GLY A 1 109 ? 8.152 9.851 6.716 1.00 70.12 109 GLY A N 1
ATOM 846 C CA . GLY A 1 109 ? 7.570 10.998 7.430 1.00 70.12 109 GLY A CA 1
ATOM 847 C C . GLY A 1 109 ? 6.072 10.851 7.731 1.00 70.12 109 GLY A C 1
ATOM 848 O O . GLY A 1 109 ? 5.419 11.813 8.120 1.00 70.12 109 GLY A O 1
ATOM 849 N N . THR A 1 110 ? 5.524 9.647 7.548 1.00 74.00 110 THR A N 1
ATOM 850 C CA . THR A 1 110 ? 4.165 9.261 7.951 1.00 74.00 110 THR A CA 1
ATOM 851 C C . THR A 1 110 ? 4.247 7.936 8.708 1.00 74.00 110 THR A C 1
ATOM 853 O O . THR A 1 110 ? 5.121 7.136 8.382 1.00 74.00 110 THR A O 1
ATOM 856 N N . PRO A 1 111 ? 3.367 7.663 9.683 1.00 84.56 111 PRO A N 1
ATOM 857 C CA . PRO A 1 111 ? 3.396 6.422 10.466 1.00 84.56 111 PRO A CA 1
ATOM 858 C C . PRO A 1 111 ? 2.816 5.207 9.706 1.00 84.56 111 PRO A C 1
ATOM 860 O O . PRO A 1 111 ? 2.282 4.287 10.315 1.00 84.56 111 PRO A O 1
ATOM 863 N N . LEU A 1 112 ? 2.854 5.207 8.369 1.00 89.44 112 LEU A N 1
ATOM 864 C CA . LEU A 1 112 ? 2.109 4.261 7.531 1.00 89.44 112 LEU A CA 1
ATOM 865 C C . LEU A 1 112 ? 2.556 2.803 7.715 1.00 89.44 112 LEU A C 1
ATOM 867 O O . LEU A 1 112 ? 1.720 1.903 7.766 1.00 89.44 112 LEU A O 1
ATOM 871 N N . GLY A 1 113 ? 3.867 2.569 7.776 1.00 88.00 113 GLY A N 1
ATOM 872 C CA . GLY A 1 113 ? 4.442 1.244 7.989 1.00 88.00 113 GLY A CA 1
ATOM 873 C C . GLY A 1 113 ? 4.038 0.675 9.343 1.00 88.00 113 GLY A C 1
ATOM 874 O O . GLY A 1 113 ? 3.591 -0.468 9.409 1.00 88.00 113 GLY A O 1
ATOM 875 N N . ASP A 1 114 ? 4.099 1.494 10.394 1.00 89.75 114 ASP A N 1
ATOM 876 C CA . ASP A 1 114 ? 3.700 1.079 11.743 1.00 89.75 114 ASP A CA 1
ATOM 877 C C . ASP A 1 114 ? 2.197 0.828 11.841 1.00 89.75 114 ASP A C 1
ATOM 879 O O . ASP A 1 114 ? 1.783 -0.165 12.435 1.00 89.75 114 ASP A O 1
ATOM 883 N N . GLN A 1 115 ? 1.373 1.680 11.222 1.00 91.31 115 GLN A N 1
ATOM 884 C CA . GLN A 1 115 ? -0.078 1.485 11.143 1.00 91.31 115 GLN A CA 1
ATOM 885 C C . GLN A 1 115 ? -0.426 0.164 10.458 1.00 91.31 115 GLN A C 1
ATOM 887 O O . GLN A 1 115 ? -1.249 -0.597 10.967 1.00 91.31 115 GLN A O 1
ATOM 892 N N . LEU A 1 116 ? 0.221 -0.126 9.326 1.00 91.94 116 LEU A N 1
ATOM 893 C CA . LEU A 1 116 ? -0.004 -1.369 8.600 1.00 91.94 116 LEU A CA 1
ATOM 894 C C . LEU A 1 116 ? 0.444 -2.576 9.425 1.00 91.94 116 LEU A C 1
ATOM 896 O O . LEU A 1 116 ? -0.292 -3.552 9.531 1.00 91.94 116 LEU A O 1
ATOM 900 N N . ASN A 1 117 ? 1.634 -2.513 10.026 1.00 91.06 117 ASN A N 1
ATOM 901 C CA . ASN A 1 117 ? 2.141 -3.594 10.861 1.00 91.06 117 ASN A CA 1
ATOM 902 C C . ASN A 1 117 ? 1.239 -3.839 12.080 1.00 91.06 117 ASN A C 1
ATOM 904 O O . ASN A 1 117 ? 0.925 -4.987 12.369 1.00 91.06 117 ASN A O 1
ATOM 908 N N . THR A 1 118 ? 0.774 -2.777 12.740 1.00 91.50 118 THR A N 1
ATOM 909 C CA . THR A 1 118 ? -0.140 -2.861 13.891 1.00 91.50 118 THR A CA 1
ATOM 910 C C . THR A 1 118 ? -1.444 -3.552 13.503 1.00 91.50 118 THR A C 1
ATOM 912 O O . THR A 1 118 ? -1.840 -4.506 14.164 1.00 91.50 118 THR A O 1
ATOM 915 N N . LEU A 1 119 ? -2.067 -3.130 12.396 1.00 92.44 119 LEU A N 1
ATOM 916 C CA . LEU A 1 119 ? -3.290 -3.745 11.875 1.00 92.44 119 LEU A CA 1
ATOM 917 C C . LEU A 1 119 ? -3.103 -5.242 11.594 1.00 92.44 119 LEU A C 1
ATOM 919 O O . LEU A 1 119 ? -3.949 -6.062 11.937 1.00 92.44 119 LEU A O 1
ATOM 923 N N . ILE A 1 120 ? -1.993 -5.607 10.958 1.00 90.62 120 ILE A N 1
ATOM 924 C CA . ILE A 1 120 ? -1.718 -6.999 10.590 1.00 90.62 120 ILE A CA 1
ATOM 925 C C . ILE A 1 120 ? -1.447 -7.845 11.838 1.00 90.62 120 ILE A C 1
ATOM 927 O O . ILE A 1 120 ? -1.858 -8.993 11.894 1.00 90.62 120 ILE A O 1
ATOM 931 N N . GLN A 1 121 ? -0.770 -7.295 12.846 1.00 89.94 121 GLN A N 1
ATOM 932 C CA . GLN A 1 121 ? -0.502 -8.006 14.098 1.00 89.94 121 GLN A CA 1
ATOM 933 C C . GLN A 1 121 ? -1.747 -8.186 14.970 1.00 89.94 121 GLN A C 1
ATOM 935 O O . GLN A 1 121 ? -1.751 -9.079 15.811 1.00 89.94 121 GLN A O 1
ATOM 940 N N . SER A 1 122 ? -2.784 -7.364 14.790 1.00 88.88 122 SER A N 1
ATOM 941 C CA . SER A 1 122 ? -4.053 -7.492 15.512 1.00 88.88 122 SER A CA 1
ATOM 942 C C . SER A 1 122 ? -5.092 -8.348 14.782 1.00 88.88 122 SER A C 1
ATOM 944 O O . SER A 1 122 ? -6.196 -8.520 15.294 1.00 88.88 122 SER A O 1
ATOM 946 N N . THR A 1 123 ? -4.779 -8.859 13.589 1.00 86.19 123 THR A N 1
ATOM 947 C CA . THR A 1 123 ? -5.734 -9.565 12.724 1.00 86.19 123 THR A CA 1
ATOM 948 C C . THR A 1 123 ? -5.205 -10.933 12.308 1.00 86.19 123 THR A C 1
ATOM 950 O O . THR A 1 123 ? -4.006 -11.129 12.125 1.00 86.19 123 THR A O 1
ATOM 953 N N . GLU A 1 124 ? -6.098 -11.909 12.157 1.00 87.44 124 GLU A N 1
ATOM 954 C CA . GLU A 1 124 ? -5.766 -13.179 11.509 1.00 87.44 124 GLU A CA 1
ATOM 955 C C . GLU A 1 124 ? -5.517 -12.942 10.011 1.00 87.44 124 GLU A C 1
ATOM 957 O O . GLU A 1 124 ? -4.565 -13.455 9.411 1.00 87.44 124 GLU A O 1
ATOM 962 N N . TYR A 1 125 ? -6.375 -12.116 9.407 1.00 85.56 125 TYR A N 1
ATOM 963 C CA . TYR A 1 125 ? -6.185 -11.585 8.068 1.00 85.56 125 TYR A CA 1
ATOM 964 C C . TYR A 1 125 ? -6.915 -10.254 7.873 1.00 85.56 125 TYR A C 1
ATOM 966 O O . TYR A 1 125 ? -7.954 -9.985 8.477 1.00 85.56 125 TYR A O 1
ATOM 974 N N . ALA A 1 126 ? -6.412 -9.451 6.936 1.00 88.06 126 ALA A N 1
ATOM 975 C CA . ALA A 1 126 ? -7.046 -8.220 6.486 1.00 88.06 126 ALA A CA 1
ATOM 976 C C . ALA A 1 126 ? -7.148 -8.179 4.955 1.00 88.06 126 ALA A C 1
ATOM 978 O O . ALA A 1 126 ? -6.221 -8.555 4.232 1.00 88.06 126 ALA A O 1
ATOM 979 N N . VAL A 1 127 ? -8.286 -7.701 4.455 1.00 89.06 127 VAL A N 1
ATOM 980 C CA . VAL A 1 127 ? -8.505 -7.375 3.044 1.00 89.06 127 VAL A CA 1
ATOM 981 C C . VAL A 1 127 ? -8.271 -5.882 2.871 1.00 89.06 127 VAL A C 1
ATOM 983 O O . VAL A 1 127 ? -9.025 -5.058 3.394 1.00 89.06 127 VAL A O 1
ATOM 986 N N . LEU A 1 128 ? -7.226 -5.531 2.128 1.00 91.31 128 LEU A N 1
ATOM 987 C CA . LEU A 1 128 ? -6.760 -4.156 1.990 1.00 91.31 128 LEU A CA 1
ATOM 988 C C . LEU A 1 128 ? -6.849 -3.692 0.540 1.00 91.31 128 LEU A C 1
ATOM 990 O O . LEU A 1 128 ? -6.489 -4.426 -0.382 1.00 91.31 128 LEU A O 1
ATOM 994 N N . ARG A 1 129 ? -7.248 -2.436 0.338 1.00 91.94 129 ARG A N 1
ATOM 995 C CA . ARG A 1 129 ? -6.983 -1.712 -0.906 1.00 91.94 129 ARG A CA 1
ATOM 996 C C . ARG A 1 129 ? -5.648 -0.997 -0.766 1.00 91.94 129 ARG A C 1
ATOM 998 O O . ARG A 1 129 ? -5.519 -0.087 0.045 1.00 91.94 129 ARG A O 1
ATOM 1005 N N . LEU A 1 130 ? -4.665 -1.396 -1.562 1.00 92.00 130 LEU A N 1
ATOM 1006 C CA . LEU A 1 130 ? -3.341 -0.787 -1.600 1.00 92.00 130 LEU A CA 1
ATOM 1007 C C . LEU A 1 130 ? -3.259 0.236 -2.730 1.00 92.00 130 LEU A C 1
ATOM 1009 O O . LEU A 1 130 ? -3.551 -0.095 -3.881 1.00 92.00 130 LEU A O 1
ATOM 1013 N N . TYR A 1 131 ? -2.776 1.433 -2.407 1.00 92.31 131 TYR A N 1
ATOM 1014 C CA . TYR A 1 131 ? -2.380 2.455 -3.374 1.00 92.31 131 TYR A CA 1
ATOM 1015 C C . TYR A 1 131 ? -0.855 2.481 -3.441 1.00 92.31 131 TYR A C 1
ATOM 1017 O O . TYR A 1 131 ? -0.179 2.682 -2.422 1.00 92.31 131 TYR A O 1
ATOM 1025 N N . TRP A 1 132 ? -0.303 2.220 -4.625 1.00 89.88 132 TRP A N 1
ATOM 1026 C CA . TRP A 1 132 ? 1.121 1.930 -4.757 1.00 89.88 132 TRP A CA 1
ATOM 1027 C C . TRP A 1 132 ? 1.749 2.485 -6.037 1.00 89.88 132 TRP A C 1
ATOM 1029 O O . TRP A 1 132 ? 1.087 2.865 -7.003 1.00 89.88 132 TRP A O 1
ATOM 1039 N N . GLU A 1 133 ? 3.073 2.550 -6.029 1.00 86.00 133 GLU A N 1
ATOM 1040 C CA . GLU A 1 133 ? 3.887 3.015 -7.147 1.00 86.00 133 GLU A CA 1
ATOM 1041 C C . GLU A 1 133 ? 5.111 2.119 -7.335 1.00 86.00 133 GLU A C 1
ATOM 1043 O O . GLU A 1 133 ? 5.579 1.459 -6.400 1.00 86.00 133 GLU A O 1
ATOM 1048 N N . PHE A 1 134 ? 5.651 2.110 -8.552 1.00 82.31 134 PHE A N 1
ATOM 1049 C CA . PHE A 1 134 ? 6.953 1.512 -8.795 1.00 82.31 134 PHE A CA 1
ATOM 1050 C C . PHE A 1 134 ? 8.043 2.399 -8.197 1.00 82.31 134 PHE A C 1
ATOM 1052 O O . PHE A 1 134 ? 8.190 3.569 -8.543 1.00 82.31 134 PHE A O 1
ATOM 1059 N N . SER A 1 135 ? 8.819 1.816 -7.295 1.00 81.00 135 SER A N 1
ATOM 1060 C CA . SER A 1 135 ? 9.984 2.422 -6.676 1.00 81.00 135 SER A CA 1
ATOM 1061 C C . SER A 1 135 ? 11.242 1.782 -7.241 1.00 81.00 135 SER A C 1
ATOM 1063 O O . SER A 1 135 ? 11.432 0.565 -7.182 1.00 81.00 135 SER A O 1
ATOM 1065 N N . SER A 1 136 ? 12.124 2.614 -7.775 1.00 76.62 136 SER A N 1
ATOM 1066 C CA . SER A 1 136 ? 13.452 2.218 -8.217 1.00 76.62 136 SER A CA 1
ATOM 1067 C C . SER A 1 136 ? 14.434 3.335 -7.897 1.00 76.62 136 SER A C 1
ATOM 1069 O O . SER A 1 136 ? 14.052 4.502 -7.810 1.00 76.62 136 SER A O 1
ATOM 1071 N N . LYS A 1 137 ? 15.710 2.985 -7.731 1.00 77.62 137 LYS A N 1
ATOM 1072 C CA . LYS A 1 137 ? 16.758 3.998 -7.629 1.00 77.62 137 LYS A CA 1
ATOM 1073 C C . LYS A 1 137 ? 16.879 4.770 -8.955 1.00 77.62 137 LYS A C 1
ATOM 1075 O O . LYS A 1 137 ? 16.710 4.134 -10.002 1.00 77.62 137 LYS A O 1
ATOM 1080 N N . PRO A 1 138 ? 17.175 6.084 -8.939 1.00 78.56 138 PRO A N 1
ATOM 1081 C CA . PRO A 1 138 ? 17.248 6.897 -10.154 1.00 78.56 138 PRO A CA 1
ATOM 1082 C C . PRO A 1 138 ? 18.185 6.329 -11.226 1.00 78.56 138 PRO A C 1
ATOM 1084 O O . PRO A 1 138 ? 17.821 6.303 -12.396 1.00 78.56 138 PRO A O 1
ATOM 1087 N N . GLU A 1 139 ? 19.341 5.781 -10.838 1.00 81.69 139 GLU A N 1
ATOM 1088 C CA . GLU A 1 139 ? 20.327 5.193 -11.759 1.00 81.69 139 GLU A CA 1
ATOM 1089 C C . GLU A 1 139 ? 19.807 3.973 -12.544 1.00 81.69 139 GLU A C 1
ATOM 1091 O O . GLU A 1 139 ? 20.355 3.597 -13.585 1.00 81.69 139 GLU A O 1
ATOM 1096 N N . ASN A 1 140 ? 18.729 3.355 -12.058 1.00 76.81 140 ASN A N 1
ATOM 1097 C CA . ASN A 1 140 ? 18.107 2.194 -12.677 1.00 76.81 140 ASN A CA 1
ATOM 1098 C C . ASN A 1 140 ? 16.968 2.569 -13.629 1.00 76.81 140 ASN A C 1
ATOM 1100 O O . ASN A 1 140 ? 16.425 1.675 -14.273 1.00 76.81 140 ASN A O 1
ATOM 1104 N N . VAL A 1 141 ? 16.595 3.846 -13.712 1.00 77.81 141 VAL A N 1
ATOM 1105 C CA . VAL A 1 141 ? 15.544 4.339 -14.604 1.00 77.81 141 VAL A CA 1
ATOM 1106 C C . VAL A 1 141 ? 16.195 4.887 -15.871 1.00 77.81 141 VAL A C 1
ATOM 1108 O O . VAL A 1 141 ? 17.132 5.680 -15.805 1.00 77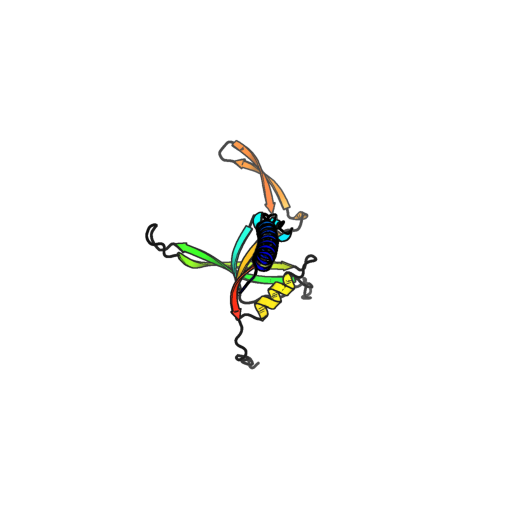.81 141 VAL A O 1
ATOM 1111 N N . TYR A 1 142 ? 15.716 4.466 -17.037 1.00 80.38 142 TYR A N 1
ATOM 1112 C CA . TYR A 1 142 ? 16.156 5.006 -18.324 1.00 80.38 142 TYR A CA 1
ATOM 1113 C C . TYR A 1 142 ? 14.965 5.199 -19.255 1.00 80.38 142 TYR A C 1
ATOM 1115 O O . TYR A 1 142 ? 13.923 4.575 -19.080 1.00 80.38 142 TYR A O 1
ATOM 1123 N N . VAL A 1 143 ? 15.108 6.084 -20.237 1.00 85.25 143 VAL A N 1
ATOM 1124 C CA . VAL A 1 143 ? 14.032 6.427 -21.168 1.00 85.25 143 VAL A CA 1
ATOM 1125 C C . VAL A 1 143 ? 14.440 6.006 -22.571 1.00 85.25 143 VAL A C 1
ATOM 1127 O O . VAL A 1 143 ? 15.541 6.331 -23.013 1.00 85.25 143 VAL A O 1
ATOM 1130 N N . THR A 1 144 ? 13.562 5.288 -23.265 1.00 86.19 144 THR A N 1
ATOM 1131 C CA . THR A 1 144 ? 13.733 4.916 -24.674 1.00 86.19 144 THR A CA 1
ATOM 1132 C C . THR A 1 144 ? 12.694 5.623 -25.532 1.00 86.19 144 THR A C 1
ATOM 1134 O O . THR A 1 144 ? 11.601 5.941 -25.061 1.00 86.19 144 THR A O 1
ATOM 1137 N N . ASP A 1 145 ? 13.032 5.865 -26.794 1.00 89.50 145 ASP A N 1
ATOM 1138 C CA . ASP A 1 145 ? 12.058 6.240 -27.816 1.00 89.50 145 ASP A CA 1
ATOM 1139 C C . ASP A 1 145 ? 11.375 4.972 -28.337 1.00 89.50 145 ASP A C 1
ATOM 1141 O O . ASP A 1 145 ? 12.049 4.038 -28.772 1.00 89.50 145 ASP A O 1
ATOM 1145 N N . GLU A 1 146 ? 10.048 4.928 -28.270 1.00 85.81 146 GLU A N 1
ATOM 1146 C CA . GLU A 1 146 ? 9.230 3.898 -28.909 1.00 85.81 146 GLU A CA 1
ATOM 1147 C C . GLU A 1 146 ? 8.269 4.548 -29.902 1.00 85.81 146 GLU A C 1
ATOM 1149 O O . GLU A 1 146 ? 7.850 5.692 -29.737 1.00 85.81 146 GLU A O 1
ATOM 1154 N N . VAL A 1 147 ? 7.921 3.809 -30.950 1.00 87.50 147 VAL A N 1
ATOM 1155 C CA . VAL A 1 147 ? 6.963 4.242 -31.965 1.00 87.50 147 VAL A CA 1
ATOM 1156 C C . VAL A 1 147 ? 5.739 3.351 -31.836 1.00 87.50 147 VAL A C 1
ATOM 1158 O O . VAL A 1 147 ? 5.871 2.129 -31.835 1.00 87.50 147 VAL A O 1
ATOM 1161 N N . ASN A 1 148 ? 4.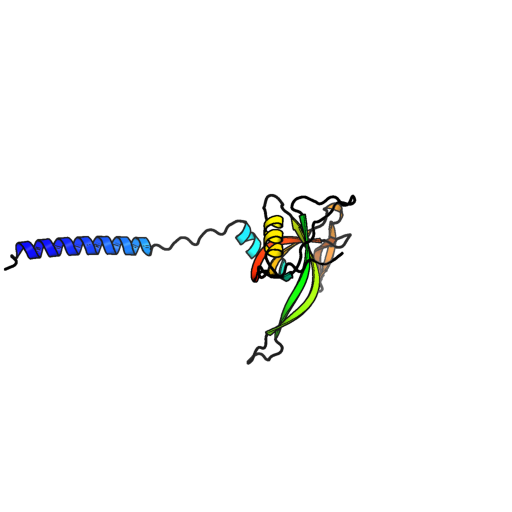556 3.946 -31.685 1.00 86.06 148 ASN A N 1
ATOM 1162 C CA . ASN A 1 148 ? 3.319 3.167 -31.628 1.00 86.06 148 ASN A CA 1
ATOM 1163 C C . ASN A 1 148 ? 2.916 2.653 -33.021 1.00 86.06 148 ASN A C 1
ATOM 1165 O O . ASN A 1 148 ? 3.456 3.086 -34.039 1.00 86.06 148 ASN A O 1
ATOM 1169 N N . ASP A 1 149 ? 1.887 1.807 -33.080 1.00 86.38 149 ASP A N 1
ATOM 1170 C CA . ASP A 1 149 ? 1.363 1.231 -34.332 1.00 86.38 149 ASP A CA 1
ATOM 1171 C C . ASP A 1 149 ? 0.875 2.283 -35.352 1.00 86.38 149 ASP A C 1
ATOM 1173 O O . ASP A 1 149 ? 0.609 1.966 -36.509 1.00 86.38 149 ASP A O 1
ATOM 1177 N N . LYS A 1 150 ? 0.755 3.551 -34.933 1.00 89.81 150 LYS A N 1
ATOM 1178 C CA . LYS A 1 150 ? 0.365 4.701 -35.761 1.00 89.81 150 LYS A CA 1
ATOM 1179 C C . LYS A 1 150 ? 1.560 5.554 -36.211 1.00 89.81 150 LYS A C 1
ATOM 1181 O O . LYS A 1 150 ? 1.350 6.626 -36.773 1.00 89.81 150 LYS A O 1
ATOM 1186 N N . GLY A 1 151 ? 2.797 5.130 -35.946 1.00 86.69 151 GLY A N 1
ATOM 1187 C CA . GLY A 1 151 ? 4.007 5.860 -36.338 1.00 86.69 151 GLY A CA 1
ATOM 1188 C C . GLY A 1 151 ? 4.358 7.058 -35.445 1.00 86.69 151 GLY A C 1
ATOM 1189 O O . GLY A 1 151 ? 5.264 7.819 -35.780 1.00 86.69 151 GLY A O 1
ATOM 1190 N N . VAL A 1 152 ? 3.668 7.255 -34.315 1.00 90.75 152 VAL A N 1
ATOM 1191 C CA . VAL A 1 152 ? 3.932 8.371 -33.392 1.00 90.75 152 VAL A CA 1
ATOM 1192 C C . VAL A 1 152 ? 5.003 7.961 -32.387 1.00 90.75 152 VAL A C 1
ATOM 1194 O O . VAL A 1 152 ? 4.836 6.973 -31.671 1.00 90.75 152 VAL A O 1
ATOM 1197 N N . SER A 1 153 ? 6.083 8.744 -32.322 1.00 86.81 153 SER A N 1
ATOM 1198 C CA . SER A 1 153 ? 7.148 8.557 -31.335 1.00 86.81 153 SER A CA 1
ATOM 1199 C C . SER A 1 153 ? 6.710 9.041 -29.953 1.00 86.81 153 SER A C 1
ATOM 1201 O O . SER A 1 153 ? 6.152 10.133 -29.811 1.00 86.81 153 SER A O 1
ATOM 1203 N N . TYR A 1 154 ? 6.979 8.239 -28.930 1.00 84.50 154 TYR A N 1
ATOM 1204 C CA . TYR A 1 154 ? 6.777 8.579 -27.532 1.00 84.50 154 TYR A CA 1
ATOM 1205 C C . TYR A 1 154 ? 7.950 8.091 -26.682 1.00 84.50 154 TYR A C 1
ATOM 1207 O O . TYR A 1 154 ? 8.647 7.127 -26.998 1.00 84.50 154 TYR A O 1
ATOM 1215 N N . LYS A 1 155 ? 8.161 8.774 -25.558 1.00 82.12 155 LYS A N 1
ATOM 1216 C CA . LYS A 1 155 ? 9.165 8.396 -24.567 1.00 82.12 155 LYS A CA 1
ATOM 1217 C C . LYS A 1 155 ? 8.569 7.349 -23.632 1.00 82.12 155 LYS A C 1
ATOM 1219 O O . LYS A 1 155 ? 7.543 7.602 -23.001 1.00 82.12 155 LYS A O 1
ATOM 1224 N N . LYS A 1 156 ? 9.228 6.201 -23.504 1.00 77.25 156 LYS A N 1
ATOM 1225 C CA . LYS A 1 156 ? 8.873 5.165 -22.533 1.00 77.25 156 LYS A CA 1
ATOM 1226 C C . LYS A 1 156 ? 9.936 5.051 -21.461 1.00 77.25 156 LYS A C 1
ATOM 1228 O O . LYS A 1 156 ? 11.124 4.919 -21.749 1.00 77.25 156 LYS A O 1
ATOM 1233 N N . THR A 1 157 ? 9.489 5.067 -20.215 1.00 76.31 157 THR A N 1
ATOM 1234 C CA . THR A 1 157 ? 10.341 4.805 -19.060 1.00 76.31 157 THR A CA 1
ATOM 1235 C C . THR A 1 157 ? 10.516 3.302 -18.878 1.00 76.31 157 THR A C 1
ATOM 1237 O O . THR A 1 157 ? 9.538 2.561 -18.804 1.00 76.31 157 THR A O 1
ATOM 1240 N N . ASN A 1 158 ? 11.762 2.863 -18.761 1.00 72.56 158 ASN A N 1
ATOM 1241 C CA . ASN A 1 158 ? 12.158 1.486 -18.512 1.00 72.56 158 ASN A CA 1
ATOM 1242 C C . ASN A 1 158 ? 13.021 1.388 -17.249 1.00 72.56 158 ASN A C 1
ATOM 1244 O O . ASN A 1 158 ? 13.583 2.378 -16.767 1.00 72.56 158 ASN A O 1
ATOM 1248 N N . PHE A 1 159 ? 13.154 0.165 -16.735 1.00 75.12 159 PHE A N 1
ATOM 1249 C CA . PHE A 1 159 ? 13.945 -0.138 -15.546 1.00 75.12 159 PHE A CA 1
ATOM 1250 C C . PHE A 1 159 ? 15.051 -1.146 -15.870 1.00 75.12 159 PHE A C 1
ATOM 1252 O O . PHE A 1 159 ? 14.812 -2.139 -16.555 1.00 75.12 159 PHE A O 1
ATOM 1259 N N . ARG A 1 160 ? 16.275 -0.902 -15.383 1.00 73.81 160 ARG A N 1
ATOM 1260 C CA . ARG A 1 160 ? 17.422 -1.823 -15.537 1.00 73.81 160 ARG A CA 1
ATOM 1261 C C . ARG A 1 160 ? 17.246 -3.107 -14.729 1.00 73.81 160 ARG A C 1
ATOM 1263 O O . ARG A 1 160 ? 17.759 -4.150 -15.112 1.00 73.81 160 ARG A O 1
ATOM 1270 N N . TYR A 1 161 ? 16.526 -3.011 -13.616 1.00 75.31 161 TYR A N 1
ATOM 1271 C CA . TYR A 1 161 ? 16.188 -4.119 -12.729 1.00 75.31 161 TYR A CA 1
ATOM 1272 C C . TYR A 1 161 ? 14.701 -4.056 -12.399 1.00 75.31 161 TYR A C 1
ATOM 1274 O O . TYR A 1 161 ? 14.092 -2.995 -12.528 1.00 75.31 161 TYR A O 1
ATOM 1282 N N . ALA A 1 162 ? 14.126 -5.168 -11.937 1.00 73.19 162 ALA A N 1
ATOM 1283 C CA . ALA A 1 162 ? 12.728 -5.203 -11.526 1.00 73.19 162 ALA A CA 1
ATOM 1284 C C . ALA A 1 162 ? 12.450 -4.114 -10.463 1.00 73.19 162 ALA A C 1
ATOM 1286 O O . ALA A 1 162 ? 13.079 -4.131 -9.397 1.00 73.19 162 ALA A O 1
ATOM 1287 N N . PRO A 1 163 ? 11.551 -3.149 -10.735 1.00 78.62 163 PRO A N 1
ATOM 1288 C CA . PRO A 1 163 ? 11.198 -2.128 -9.763 1.00 78.62 163 PRO A CA 1
ATOM 1289 C C . PRO A 1 163 ? 10.410 -2.749 -8.607 1.00 78.62 163 PRO A C 1
ATOM 1291 O O . PRO A 1 163 ? 9.694 -3.739 -8.764 1.00 78.62 163 PRO A O 1
ATOM 1294 N N . LYS A 1 164 ? 10.516 -2.139 -7.431 1.00 82.69 164 LYS A N 1
ATOM 1295 C CA . LYS A 1 164 ? 9.789 -2.570 -6.235 1.00 82.69 164 LYS A CA 1
ATOM 1296 C C . LYS A 1 164 ? 8.397 -1.951 -6.214 1.00 82.69 164 LYS A C 1
ATOM 1298 O O . LYS A 1 164 ? 8.228 -0.812 -6.640 1.00 82.69 164 LYS A O 1
ATOM 1303 N N . LYS A 1 165 ? 7.409 -2.660 -5.671 1.00 87.81 165 LYS A N 1
ATOM 1304 C CA . LYS A 1 165 ? 6.063 -2.112 -5.452 1.00 87.81 165 LYS A CA 1
ATOM 1305 C C . LYS A 1 165 ? 6.014 -1.451 -4.078 1.00 87.81 165 LYS A C 1
ATOM 1307 O O . LYS A 1 165 ? 6.087 -2.143 -3.064 1.00 87.81 165 LYS A O 1
ATOM 1312 N N . ARG A 1 166 ? 5.923 -0.122 -4.038 1.00 90.00 166 ARG A N 1
ATOM 1313 C CA . ARG A 1 166 ? 5.906 0.655 -2.795 1.00 90.00 166 ARG A CA 1
ATOM 1314 C C . ARG A 1 166 ? 4.506 1.180 -2.510 1.00 90.00 166 ARG A C 1
ATOM 1316 O O . ARG A 1 166 ? 3.960 1.935 -3.312 1.00 90.00 166 ARG A O 1
ATOM 1323 N N . ILE A 1 167 ? 3.958 0.804 -1.362 1.00 92.38 167 ILE A N 1
ATOM 1324 C CA . ILE A 1 167 ? 2.680 1.293 -0.847 1.00 92.38 167 ILE A CA 1
ATOM 1325 C C . ILE A 1 167 ? 2.889 2.709 -0.309 1.00 92.38 167 ILE A C 1
ATOM 1327 O O . ILE A 1 167 ? 3.832 2.959 0.443 1.00 92.38 167 ILE A O 1
ATOM 1331 N N . PHE A 1 168 ? 2.002 3.629 -0.681 1.00 91.12 168 PHE A N 1
ATOM 1332 C CA . PHE A 1 168 ? 1.974 4.982 -0.118 1.00 91.12 168 PHE A CA 1
ATOM 1333 C C . PHE A 1 168 ? 0.679 5.295 0.636 1.00 91.12 168 PHE A C 1
ATOM 1335 O O . PHE A 1 168 ? 0.620 6.302 1.338 1.00 91.12 168 PHE A O 1
ATOM 1342 N N . ALA A 1 169 ? -0.354 4.466 0.482 1.00 92.62 169 ALA A N 1
ATOM 1343 C CA . ALA A 1 169 ? -1.557 4.494 1.298 1.00 92.62 169 ALA A CA 1
ATOM 1344 C C . ALA A 1 169 ? -2.268 3.139 1.233 1.00 92.62 169 ALA A C 1
ATOM 1346 O O . ALA A 1 169 ? -2.100 2.390 0.267 1.00 92.62 169 ALA A O 1
ATOM 1347 N N . PHE A 1 170 ? -3.115 2.857 2.217 1.00 93.75 170 PHE A N 1
ATOM 1348 C CA . PHE A 1 170 ? -4.050 1.741 2.161 1.00 93.75 170 PHE A CA 1
ATOM 1349 C C . PHE A 1 170 ? -5.406 2.131 2.758 1.00 93.75 170 PHE A C 1
ATOM 1351 O O . PHE A 1 170 ? -5.491 3.106 3.509 1.00 93.75 170 PHE A O 1
ATOM 1358 N N . ASP A 1 171 ? -6.440 1.376 2.395 1.00 93.44 171 ASP A N 1
ATOM 1359 C CA . ASP A 1 171 ? -7.736 1.348 3.075 1.00 93.44 171 ASP A CA 1
ATOM 1360 C C . ASP A 1 171 ? -8.025 -0.084 3.531 1.00 93.44 171 ASP A C 1
ATOM 1362 O O . ASP A 1 171 ? -7.804 -1.035 2.771 1.00 93.44 171 ASP A O 1
ATOM 1366 N N . THR A 1 172 ? -8.550 -0.241 4.743 1.00 93.38 172 THR A N 1
ATOM 1367 C CA . THR A 1 172 ? -9.061 -1.527 5.228 1.00 93.38 172 THR A CA 1
ATOM 1368 C C . THR A 1 172 ? -10.473 -1.730 4.695 1.00 93.38 172 THR A C 1
ATOM 1370 O O . THR A 1 172 ? -11.360 -0.929 4.976 1.00 93.38 172 THR A O 1
ATOM 1373 N N . LEU A 1 173 ? -10.682 -2.784 3.905 1.00 87.94 173 LEU A N 1
ATOM 1374 C CA . LEU A 1 173 ? -12.001 -3.130 3.362 1.00 87.94 173 LEU A CA 1
ATOM 1375 C C . LEU A 1 173 ? -12.733 -4.131 4.260 1.00 87.94 173 LEU A C 1
ATOM 1377 O O . LEU A 1 173 ? -13.945 -4.039 4.422 1.00 87.94 173 LEU A O 1
ATOM 1381 N N . ALA A 1 174 ? -11.994 -5.088 4.820 1.00 86.00 174 ALA A N 1
ATOM 1382 C CA . ALA A 1 174 ? -12.480 -6.060 5.794 1.00 86.00 174 ALA A CA 1
ATOM 1383 C C . ALA A 1 174 ? -11.306 -6.579 6.632 1.00 86.00 174 ALA A C 1
ATOM 1385 O O . ALA A 1 174 ? -10.168 -6.582 6.160 1.00 86.00 174 ALA A O 1
ATOM 1386 N N . GLN A 1 175 ? -11.577 -7.057 7.842 1.00 88.44 175 GLN A N 1
ATOM 1387 C CA . GLN A 1 175 ? -10.588 -7.721 8.689 1.00 88.44 175 GLN A CA 1
ATOM 1388 C C . GLN A 1 175 ? -11.251 -8.794 9.549 1.00 88.44 175 GLN A C 1
ATOM 1390 O O . GLN A 1 175 ? -12.445 -8.701 9.838 1.00 88.44 175 GLN A O 1
ATOM 1395 N N . VAL A 1 176 ? -10.468 -9.794 9.937 1.00 87.12 176 VAL A N 1
ATOM 1396 C CA . VAL A 1 176 ? -10.812 -10.740 10.998 1.00 87.12 176 VAL A CA 1
ATOM 1397 C C . VAL A 1 176 ? -9.796 -10.549 12.103 1.00 87.12 176 VAL A C 1
ATOM 1399 O O . VAL A 1 176 ? -8.598 -10.721 11.880 1.00 87.12 176 VAL A O 1
ATOM 1402 N N . ASP A 1 177 ? -10.277 -10.135 13.267 1.00 87.62 177 ASP A N 1
ATOM 1403 C CA . ASP A 1 177 ? -9.434 -9.901 14.432 1.00 87.62 177 ASP A CA 1
ATOM 1404 C C . ASP A 1 177 ? -8.935 -11.236 14.992 1.00 87.62 177 ASP A C 1
ATOM 1406 O O . ASP A 1 177 ? -9.610 -12.260 14.884 1.00 87.62 177 ASP A O 1
ATOM 1410 N N . LEU A 1 178 ? -7.745 -11.234 15.590 1.00 79.81 178 LEU A N 1
ATOM 1411 C CA . LEU A 1 178 ? -7.283 -12.402 16.335 1.00 79.81 178 LEU A CA 1
ATOM 1412 C C . LEU A 1 178 ? -8.203 -12.606 17.543 1.00 79.81 178 LEU A C 1
ATOM 1414 O O . LEU A 1 178 ? -8.283 -11.737 18.414 1.00 79.81 178 LEU A O 1
ATOM 1418 N N . GLU A 1 179 ? -8.882 -13.753 17.621 1.00 75.94 179 GLU A N 1
ATOM 1419 C CA . GLU A 1 179 ? -9.582 -14.131 18.847 1.00 75.94 179 GLU A CA 1
ATOM 1420 C C . GLU A 1 179 ? -8.567 -14.208 19.995 1.00 75.94 179 GLU A C 1
ATOM 1422 O O . GLU A 1 179 ? -7.497 -14.809 19.869 1.00 75.94 179 GLU A O 1
ATOM 1427 N N . SER A 1 180 ? -8.903 -13.614 21.139 1.00 54.88 180 SER A N 1
ATOM 1428 C CA . SER A 1 180 ? -8.055 -13.500 22.333 1.00 54.88 180 SER A CA 1
ATOM 1429 C C . SER A 1 180 ? -7.761 -14.836 23.050 1.00 54.88 180 SER A C 1
ATOM 1431 O O . SER A 1 180 ? -7.461 -14.835 24.243 1.00 54.88 180 SER A O 1
ATOM 1433 N N . GLY A 1 181 ? -7.835 -15.975 22.351 1.00 46.78 181 GLY A N 1
ATOM 1434 C CA . GLY A 1 181 ? -7.807 -17.320 22.933 1.00 46.78 181 GLY A CA 1
ATOM 1435 C C . GLY A 1 181 ? -6.769 -18.306 22.387 1.00 46.78 181 GLY A C 1
ATOM 1436 O O . GLY A 1 181 ? -6.475 -19.267 23.086 1.00 46.78 181 GLY A O 1
ATOM 1437 N N . ASN A 1 182 ? -6.165 -18.091 21.214 1.00 43.16 182 ASN A N 1
ATOM 1438 C CA . ASN A 1 182 ? -5.232 -19.070 20.630 1.00 43.16 182 ASN A CA 1
ATOM 1439 C C . ASN A 1 182 ? -3.778 -18.582 20.665 1.00 43.16 182 ASN A C 1
ATOM 1441 O O . ASN A 1 182 ? -3.131 -18.397 19.637 1.00 43.16 182 ASN A O 1
ATOM 1445 N N . GLN A 1 183 ? -3.242 -18.412 21.876 1.00 45.34 183 GLN A N 1
ATOM 1446 C CA . GLN A 1 183 ? -1.812 -18.635 22.092 1.00 45.34 183 GLN A CA 1
ATOM 1447 C C . GLN A 1 183 ? -1.585 -20.149 22.185 1.00 45.34 183 GLN A C 1
ATOM 1449 O O . GLN A 1 183 ? -1.389 -20.688 23.270 1.00 45.34 183 GLN A O 1
ATOM 1454 N N . GLU A 1 184 ? -1.635 -20.859 21.055 1.00 43.16 184 GLU A N 1
ATOM 1455 C CA . GLU A 1 184 ? -0.929 -22.139 20.998 1.00 43.16 184 GLU A CA 1
ATOM 1456 C C . GLU A 1 184 ? 0.565 -21.808 21.031 1.00 43.16 184 GLU A C 1
ATOM 1458 O O . GLU A 1 184 ? 1.147 -21.344 20.047 1.00 43.16 184 GLU A O 1
ATOM 1463 N N . GLU A 1 185 ? 1.174 -21.978 22.207 1.00 39.19 185 GLU A N 1
ATOM 1464 C CA . GLU A 1 185 ? 2.621 -22.099 22.331 1.00 39.19 185 GLU A CA 1
ATOM 1465 C C . GLU A 1 185 ? 3.075 -23.168 21.338 1.00 39.19 185 GLU A C 1
ATOM 1467 O O . GLU A 1 185 ? 2.738 -24.341 21.476 1.00 39.19 185 GLU A O 1
ATOM 1472 N N . ILE A 1 186 ? 3.819 -22.761 20.312 1.00 42.41 186 ILE A N 1
ATOM 1473 C CA . ILE A 1 186 ? 4.520 -23.698 19.439 1.00 42.41 186 ILE A CA 1
ATOM 1474 C C . ILE A 1 186 ? 5.645 -24.294 20.300 1.00 42.41 186 ILE A C 1
ATOM 1476 O O . ILE A 1 186 ? 6.558 -23.545 20.663 1.00 42.41 186 ILE A O 1
ATOM 1480 N N . PRO A 1 187 ? 5.615 -25.591 20.664 1.00 39.44 187 PRO A N 1
ATOM 1481 C CA . PRO A 1 187 ? 6.728 -26.186 21.382 1.00 39.44 187 PRO A CA 1
ATOM 1482 C C . PRO A 1 187 ? 7.929 -26.260 20.429 1.00 39.44 187 PRO A C 1
ATOM 1484 O O . PRO A 1 187 ? 7.806 -26.741 19.300 1.00 39.44 187 PRO A O 1
ATOM 1487 N N . PHE A 1 188 ? 9.063 -25.724 20.882 1.00 43.41 188 PHE A N 1
ATOM 1488 C CA . PHE A 1 188 ? 10.365 -25.864 20.227 1.00 43.41 188 PHE A CA 1
ATOM 1489 C C . PHE A 1 188 ? 10.912 -27.286 20.369 1.00 43.41 188 PHE A C 1
ATOM 1491 O O . PHE A 1 188 ? 10.712 -27.890 21.449 1.00 43.41 188 PHE A O 1
#

Radius of gyration: 28.75 Å; chains: 1; bounding box: 85×68×68 Å